Protein AF-A0A9W8BB30-F1 (afdb_monomer_lite)

Foldseek 3Di:
DPDDDDPPDPPPVDVVVVVVCVVVVPDDDDDPDDDPPPDPDPVVVVVVVLVVLVVVCPDPLNQKDQPDPPDDSDIDGDLQSVLVVLLLVLLLVLCCVPPNPLLSQLLVVQAVPPFDFLVVSCVSSVHDSVVSVVSLVVCVVLQQKDWDWDAPDPPSDPVRITITIHGDLVSNLVSSVVVLVVQLVVLVVVLVVLCVVCVVLVVVCPDPVCVVPVVVDDPVSVVSVVVNVVSNVVSVVSNVVSVVSNCSSPPSHPPPPPVVVPD

Sequence (263 aa):
HIPPDIPLADSVDTAGDMFFQRLGGANGAHVDGEASGGELSSEKRSEMLYALLEVVQADSSGIVARVDERGTGTYRVNFEHAATVLRDQCLDALVQEKFGSGHARFMRVLRDKQKLDEKVVSQATMLPIATCRERLHDLALAGMIDTVEIPRSADRNPSRMFYLWYVNFDKQTRSAMRFVFQGMSNVIARANKEVAARHLLIAKTKREDVIADQSLLTEAEHKELRILAKIKQRLAVANVRLDSMLLLINDISPQSADLKLLQ

Secondary structure (DSSP, 8-state):
-PPPPP--------HHHHHHHHHH--S--------------HHHHHHHHHHHHHHHHTSTT--EEES-SSSS--EEE-HHHHHHHHHHHHHHHHHHHHH-HHHHHHHHHHHHH-SEEHHHHHHHHT--HHHHHHHHHHHHHTTSSEEEEEESSSS--GGGEEEEEE--HHHHHHHHHHHHHHHHHHHHHHHHHHHHHTHHHHHHHTSHHHHH-GGGS-HHHHHHHHHHHHHHHHHHHHHHHHHHHHIIIIISS---GGGGS--

Structure (mmCIF, N/CA/C/O backbone):
data_AF-A0A9W8BB30-F1
#
_entry.id   AF-A0A9W8BB30-F1
#
loop_
_atom_site.group_PDB
_atom_site.id
_atom_site.type_symbol
_atom_site.label_atom_id
_atom_site.label_alt_id
_atom_site.label_comp_id
_atom_site.label_asym_id
_atom_site.label_entity_id
_atom_site.label_seq_id
_atom_site.pdbx_PDB_ins_code
_atom_site.Cartn_x
_atom_site.Cartn_y
_atom_site.Cartn_z
_atom_site.occupancy
_atom_site.B_iso_or_equiv
_atom_site.auth_seq_id
_atom_site.auth_comp_id
_atom_site.auth_asym_id
_atom_site.auth_atom_id
_atom_site.pdbx_PDB_model_num
ATOM 1 N N . HIS A 1 1 ? -2.571 -12.588 32.279 1.00 34.72 1 HIS A N 1
ATOM 2 C CA . HIS A 1 1 ? -4.002 -12.941 32.235 1.00 34.72 1 HIS A CA 1
ATOM 3 C C . HIS A 1 1 ? -4.747 -11.901 31.417 1.00 34.72 1 HIS A C 1
ATOM 5 O O . HIS A 1 1 ? -4.989 -10.805 31.9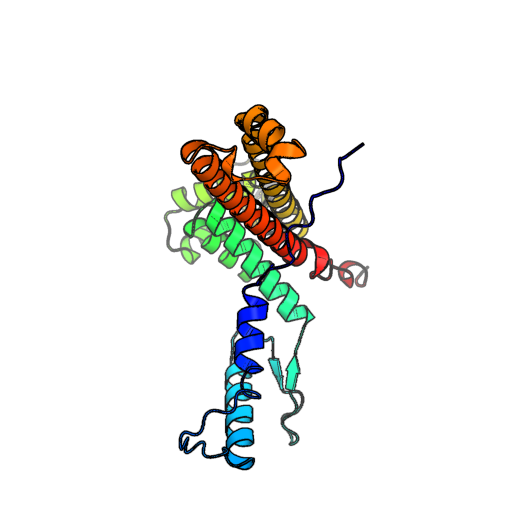02 1.00 34.72 1 HIS A O 1
ATOM 11 N N . ILE A 1 2 ? -5.012 -12.218 30.151 1.00 33.50 2 ILE A N 1
ATOM 12 C CA . ILE A 1 2 ? -5.884 -11.428 29.275 1.00 33.50 2 ILE A CA 1
ATOM 13 C C . ILE A 1 2 ? -7.320 -11.822 29.663 1.00 33.50 2 ILE A C 1
ATOM 15 O O . ILE A 1 2 ? -7.581 -13.023 29.747 1.00 33.50 2 ILE A O 1
ATOM 19 N N . PRO A 1 3 ? -8.214 -10.882 30.014 1.00 45.69 3 PRO A N 1
ATOM 20 C CA . PRO A 1 3 ? -9.585 -11.232 30.372 1.00 45.69 3 PRO A CA 1
ATOM 21 C C . PRO A 1 3 ? -10.323 -11.806 29.150 1.00 45.69 3 PRO A C 1
ATOM 23 O O . PRO A 1 3 ? -10.071 -11.335 28.041 1.00 45.69 3 PRO A O 1
ATOM 26 N N . PRO A 1 4 ? -11.213 -12.798 29.333 1.00 43.50 4 PRO A N 1
ATOM 27 C CA . PRO A 1 4 ? -11.985 -13.368 28.237 1.00 43.50 4 PRO A CA 1
ATOM 28 C C . PRO A 1 4 ? -12.924 -12.308 27.657 1.00 43.50 4 PRO A C 1
ATOM 30 O O . PRO A 1 4 ? -13.589 -11.572 28.395 1.00 43.50 4 PRO A O 1
ATOM 33 N N . ASP A 1 5 ? -12.929 -12.214 26.331 1.00 37.81 5 ASP A N 1
ATOM 34 C CA . ASP A 1 5 ? -13.795 -11.321 25.579 1.00 37.81 5 ASP A CA 1
ATOM 35 C C . ASP A 1 5 ? -15.268 -11.663 25.833 1.00 37.81 5 ASP A C 1
ATOM 37 O O . ASP A 1 5 ? -15.680 -12.822 25.858 1.00 37.81 5 ASP A O 1
ATOM 41 N N . ILE A 1 6 ? -16.070 -10.618 26.033 1.00 41.44 6 ILE A N 1
ATOM 42 C CA . ILE A 1 6 ? -17.529 -10.697 25.954 1.00 41.44 6 ILE A CA 1
ATOM 43 C C . ILE A 1 6 ? -17.846 -11.194 24.537 1.00 41.44 6 ILE A C 1
ATOM 45 O O . ILE A 1 6 ? -17.304 -10.601 23.599 1.00 41.44 6 ILE A O 1
ATOM 49 N N . PRO A 1 7 ? -18.696 -12.222 24.347 1.00 32.31 7 PRO A N 1
ATOM 50 C CA . PRO A 1 7 ? -19.102 -12.642 23.016 1.00 32.31 7 PRO A CA 1
ATOM 51 C C . PRO A 1 7 ? -19.899 -11.498 22.387 1.00 32.31 7 PRO A C 1
ATOM 53 O O . PRO A 1 7 ? -21.084 -11.299 22.655 1.00 32.31 7 PRO A O 1
ATOM 56 N N . LEU A 1 8 ? -19.211 -10.681 21.592 1.00 36.47 8 LEU A N 1
ATOM 57 C CA . LEU A 1 8 ? -19.846 -9.857 20.582 1.00 36.47 8 LEU A CA 1
ATOM 58 C C . LEU A 1 8 ? -20.499 -10.862 19.643 1.00 36.47 8 LEU A C 1
ATOM 60 O O . LEU A 1 8 ? -19.792 -11.678 19.065 1.00 36.47 8 LEU A O 1
ATOM 64 N N . ALA A 1 9 ? -21.831 -10.856 19.582 1.00 33.38 9 ALA A N 1
ATOM 65 C CA . ALA A 1 9 ? -22.574 -11.667 18.632 1.00 33.38 9 ALA A CA 1
ATOM 66 C C . ALA A 1 9 ? -21.876 -11.600 17.267 1.00 33.38 9 ALA A C 1
ATOM 68 O O . ALA A 1 9 ? -21.605 -10.499 16.777 1.00 33.38 9 ALA A O 1
ATOM 69 N N . ASP A 1 10 ? -21.549 -12.770 16.717 1.00 30.08 10 ASP A N 1
ATOM 70 C CA . ASP A 1 10 ? -20.955 -12.952 15.397 1.00 30.08 10 ASP A CA 1
ATOM 71 C C . ASP A 1 10 ? -21.935 -12.458 14.323 1.00 30.08 10 ASP A C 1
ATOM 73 O O . ASP A 1 10 ? -22.614 -13.227 13.654 1.00 30.08 10 ASP A O 1
ATOM 77 N N . SER A 1 11 ? -22.035 -11.143 14.166 1.00 38.19 11 SER A N 1
ATOM 78 C CA . SER A 1 11 ? -22.520 -10.501 12.952 1.00 38.19 11 SER A CA 1
ATOM 79 C C . SER A 1 11 ? -21.358 -9.751 12.317 1.00 38.19 11 SER A C 1
ATOM 81 O O . SER A 1 11 ? -21.367 -8.536 12.107 1.00 38.19 11 SER A O 1
ATOM 83 N N . VAL A 1 12 ? -20.302 -10.503 12.002 1.00 41.09 12 VAL A N 1
ATOM 84 C CA . VAL A 1 12 ? -19.378 -10.084 10.952 1.00 41.09 12 VAL A CA 1
ATOM 85 C C . VAL A 1 12 ? -20.087 -10.362 9.630 1.00 41.09 12 VAL A C 1
ATOM 87 O O . VAL A 1 12 ? -19.754 -11.306 8.925 1.00 41.09 12 VAL A O 1
ATOM 90 N N . ASP A 1 13 ? -21.087 -9.536 9.308 1.00 39.06 13 ASP A N 1
ATOM 91 C CA . ASP A 1 13 ? -21.620 -9.436 7.952 1.00 39.06 13 ASP A CA 1
ATOM 92 C C . ASP A 1 13 ? -20.489 -8.887 7.082 1.00 39.06 13 ASP A C 1
ATOM 94 O O . ASP A 1 13 ? -20.289 -7.677 6.912 1.00 39.06 13 ASP A O 1
ATOM 98 N N . THR A 1 14 ? -19.656 -9.803 6.602 1.00 48.47 14 THR A N 1
ATOM 99 C CA . THR A 1 14 ? -18.563 -9.488 5.702 1.00 48.47 14 THR A CA 1
ATOM 100 C C . THR A 1 14 ? -19.197 -9.080 4.378 1.00 48.47 14 THR A C 1
ATOM 102 O O . THR A 1 14 ? -20.162 -9.685 3.918 1.00 48.47 14 THR A O 1
ATOM 105 N N . ALA A 1 15 ? -18.651 -8.069 3.703 1.00 40.56 15 ALA A N 1
ATOM 106 C CA . ALA A 1 15 ? -19.124 -7.672 2.373 1.00 40.56 15 ALA A CA 1
ATOM 107 C C . ALA A 1 15 ? -19.126 -8.842 1.356 1.00 40.56 15 ALA A C 1
ATOM 109 O O . ALA A 1 15 ? -19.848 -8.785 0.363 1.00 40.56 15 ALA A O 1
ATOM 110 N N . GLY A 1 16 ? -18.351 -9.904 1.624 1.00 39.94 16 GLY A N 1
ATOM 111 C CA . GLY A 1 16 ? -18.396 -11.181 0.911 1.00 39.94 16 GLY A CA 1
ATOM 112 C C . GLY A 1 16 ? -19.666 -11.999 1.176 1.00 39.94 16 GLY A C 1
ATOM 113 O O . GLY A 1 16 ? -20.259 -12.487 0.218 1.00 39.94 16 GLY A O 1
ATOM 114 N N . ASP A 1 17 ? -20.152 -12.077 2.419 1.00 38.56 17 ASP A N 1
ATOM 115 C CA . ASP A 1 17 ? -21.411 -12.768 2.744 1.00 38.56 17 ASP A CA 1
ATOM 116 C C . ASP A 1 17 ? -22.600 -12.062 2.094 1.00 38.56 17 ASP A C 1
ATOM 118 O O . ASP A 1 17 ? -23.416 -12.704 1.445 1.00 38.56 17 ASP A O 1
ATOM 122 N N . MET A 1 18 ? -22.624 -10.727 2.101 1.00 43.66 18 MET A N 1
ATOM 123 C CA . MET A 1 18 ? -23.635 -9.936 1.380 1.00 43.66 18 MET A CA 1
ATOM 124 C C . MET A 1 18 ? -23.604 -10.146 -0.148 1.00 43.66 18 MET A C 1
ATOM 126 O O . MET A 1 18 ? -24.623 -9.955 -0.816 1.00 43.66 18 MET A O 1
ATOM 130 N N . PHE A 1 19 ? -22.455 -10.526 -0.720 1.00 42.41 19 PHE A N 1
ATOM 131 C CA . PHE A 1 19 ? -22.319 -10.841 -2.145 1.00 42.41 19 PHE A CA 1
ATOM 132 C C . PHE A 1 19 ? -22.854 -12.246 -2.465 1.00 42.41 19 PHE A C 1
ATOM 134 O O . PHE A 1 19 ? -23.656 -12.402 -3.386 1.00 42.41 19 PHE A O 1
ATOM 141 N N . PHE A 1 20 ? -22.486 -13.259 -1.673 1.00 36.62 20 PHE A N 1
ATOM 142 C CA . PHE A 1 20 ? -22.944 -14.641 -1.874 1.00 36.62 20 PHE A CA 1
ATOM 143 C C . PHE A 1 20 ? -24.405 -14.864 -1.461 1.00 36.62 20 PHE A C 1
ATOM 145 O O . PHE A 1 20 ? -25.129 -15.601 -2.128 1.00 36.62 20 PHE A O 1
ATOM 152 N N . GLN A 1 21 ? -24.893 -14.167 -0.437 1.00 40.97 21 GLN A N 1
ATOM 153 C CA . GLN A 1 21 ? -26.285 -14.241 0.014 1.00 40.97 21 GLN A CA 1
ATOM 154 C C . GLN A 1 21 ? -27.251 -13.605 -1.002 1.00 40.97 21 GLN A C 1
ATOM 156 O O . GLN A 1 21 ? -28.385 -14.057 -1.145 1.00 40.97 21 GLN A O 1
ATOM 161 N N . ARG A 1 22 ? -26.784 -12.636 -1.806 1.00 41.94 22 ARG A N 1
ATOM 162 C CA . ARG A 1 22 ? -27.529 -12.098 -2.961 1.00 41.94 22 ARG A CA 1
ATOM 163 C C . ARG A 1 22 ? -27.635 -13.071 -4.136 1.00 41.94 22 ARG A C 1
ATOM 165 O O . ARG A 1 22 ? -28.578 -12.960 -4.911 1.00 41.94 22 ARG A O 1
ATOM 172 N N . LEU A 1 23 ? -26.692 -14.005 -4.264 1.00 38.31 23 LEU A N 1
ATOM 173 C CA . LEU A 1 23 ? -26.723 -15.063 -5.279 1.00 38.31 23 LEU A CA 1
ATOM 174 C C . LEU A 1 23 ? -27.502 -16.303 -4.801 1.00 38.31 23 LEU A C 1
ATOM 176 O O . LEU A 1 23 ? -28.072 -17.008 -5.627 1.00 38.31 23 LEU A O 1
ATOM 180 N N . GLY A 1 24 ? -27.560 -16.555 -3.486 1.00 36.41 24 GLY A N 1
ATOM 181 C CA . GLY A 1 24 ? -28.244 -17.714 -2.890 1.00 36.41 24 GLY A CA 1
ATOM 182 C C . GLY A 1 24 ? -29.649 -17.462 -2.319 1.00 36.41 24 GLY A C 1
ATOM 183 O O . GLY A 1 24 ? -30.360 -18.418 -2.027 1.00 36.41 24 GLY A O 1
ATOM 184 N N . GLY A 1 25 ? -30.076 -16.207 -2.150 1.00 34.12 25 GLY A N 1
ATOM 185 C CA . GLY A 1 25 ? -31.288 -15.832 -1.403 1.00 34.12 25 GLY A CA 1
ATOM 186 C C . GLY A 1 25 ? -32.628 -15.919 -2.146 1.00 34.12 25 GLY A C 1
ATOM 187 O O . GLY A 1 25 ? -33.582 -15.271 -1.726 1.00 34.12 25 GLY A O 1
ATOM 188 N N . ALA A 1 26 ? -32.730 -16.677 -3.240 1.00 42.38 26 ALA A N 1
ATOM 189 C CA . ALA A 1 26 ? -33.951 -16.771 -4.050 1.00 42.38 26 ALA A CA 1
ATOM 190 C C . ALA A 1 26 ? -34.778 -18.045 -3.797 1.00 42.38 26 ALA A C 1
ATOM 192 O O . ALA A 1 26 ? -35.451 -18.514 -4.706 1.00 42.38 26 ALA A O 1
ATOM 193 N N . ASN A 1 27 ? -34.743 -18.623 -2.592 1.00 43.22 27 ASN A N 1
ATOM 194 C CA . ASN A 1 27 ? -35.654 -19.712 -2.231 1.00 43.22 27 ASN A CA 1
ATOM 195 C C . ASN A 1 27 ? -36.064 -19.629 -0.758 1.00 43.22 27 ASN A C 1
ATOM 197 O O . ASN A 1 27 ? -35.286 -19.970 0.129 1.00 43.22 27 ASN A O 1
ATOM 201 N N . GLY A 1 28 ? -37.313 -19.214 -0.518 1.00 43.72 28 GLY A N 1
ATOM 202 C CA . GLY A 1 28 ? -37.989 -19.409 0.766 1.00 43.72 28 GLY A CA 1
ATOM 203 C C . GLY A 1 28 ? -38.629 -18.168 1.388 1.00 43.72 28 GLY A C 1
ATOM 204 O O . GLY A 1 28 ? -38.277 -17.808 2.503 1.00 43.72 28 GLY A O 1
ATOM 205 N N . ALA A 1 29 ? -39.608 -17.553 0.721 1.00 31.59 29 ALA A N 1
ATOM 206 C CA . ALA A 1 29 ? -40.675 -16.819 1.404 1.00 31.59 29 ALA A CA 1
ATOM 207 C C . ALA A 1 29 ? -41.932 -16.813 0.523 1.00 31.59 29 ALA A C 1
ATOM 209 O O . ALA A 1 29 ? -41.954 -16.213 -0.548 1.00 31.59 29 ALA A O 1
ATOM 210 N N . HIS A 1 30 ? -42.955 -17.534 0.977 1.00 38.84 30 HIS A N 1
ATOM 211 C CA . HIS A 1 30 ? -44.286 -17.595 0.384 1.00 38.84 30 HIS A CA 1
ATOM 212 C C . HIS A 1 30 ? -44.906 -16.191 0.386 1.00 38.84 30 HIS A C 1
ATOM 214 O O . HIS A 1 30 ? -45.275 -15.672 1.438 1.00 38.84 30 HIS A O 1
ATOM 220 N N . VAL A 1 31 ? -45.005 -15.576 -0.790 1.00 33.97 31 VAL A N 1
ATOM 221 C CA . VAL A 1 31 ? -45.805 -14.375 -1.033 1.00 33.97 31 VAL A CA 1
ATOM 222 C C . VAL A 1 31 ? -46.632 -14.671 -2.271 1.00 33.97 31 VAL A C 1
ATOM 224 O O . VAL A 1 31 ? -46.089 -14.816 -3.364 1.00 33.97 31 VAL A O 1
ATOM 227 N N . ASP A 1 32 ? -47.941 -14.804 -2.070 1.00 34.16 32 ASP A N 1
ATOM 228 C CA . ASP A 1 32 ? -48.919 -14.881 -3.146 1.00 34.16 32 ASP A CA 1
ATOM 229 C C . ASP A 1 32 ? -48.903 -13.553 -3.905 1.00 34.16 32 ASP A C 1
ATOM 231 O O . ASP A 1 32 ? -49.443 -12.537 -3.471 1.00 34.16 32 ASP A O 1
ATOM 235 N N . GLY A 1 33 ? -48.202 -13.561 -5.028 1.00 34.47 33 GLY A N 1
ATOM 236 C CA . GLY A 1 33 ? -48.120 -12.466 -5.972 1.00 34.47 33 GLY A CA 1
ATOM 237 C C . GLY A 1 33 ? -47.553 -13.027 -7.261 1.00 34.47 33 GLY A C 1
ATOM 238 O O . GLY A 1 33 ? -46.444 -13.554 -7.263 1.00 34.47 33 GLY A O 1
ATOM 239 N N . GLU A 1 34 ? -48.339 -12.965 -8.332 1.00 38.50 34 GLU A N 1
ATOM 240 C CA . GLU A 1 34 ? -47.980 -13.405 -9.680 1.00 38.50 34 GLU A CA 1
ATOM 241 C C . GLU A 1 34 ? -46.658 -12.766 -10.132 1.00 38.50 34 GLU A C 1
ATOM 243 O O . GLU A 1 34 ? -46.614 -11.676 -10.698 1.00 38.50 34 GLU A O 1
ATOM 248 N N . ALA A 1 35 ? -45.553 -13.460 -9.876 1.00 36.38 35 ALA A N 1
ATOM 249 C CA . ALA A 1 35 ? -44.269 -13.170 -10.472 1.00 36.38 35 ALA A CA 1
ATOM 250 C C . ALA A 1 35 ? -44.138 -14.059 -11.706 1.00 36.38 35 ALA A C 1
ATOM 252 O O . ALA A 1 35 ? -43.887 -15.260 -11.607 1.00 36.38 35 ALA A O 1
ATOM 253 N N . SER A 1 36 ? -44.292 -13.457 -12.885 1.00 41.88 36 SER A N 1
ATOM 254 C CA . SER A 1 36 ? -43.875 -14.031 -14.162 1.00 41.88 36 SER A CA 1
ATOM 255 C C . SER A 1 36 ? -42.343 -14.159 -14.197 1.00 41.88 36 SER A C 1
ATOM 257 O O . SER A 1 36 ? -41.647 -13.423 -14.897 1.00 41.88 36 SER A O 1
ATOM 259 N N . GLY A 1 37 ? -41.794 -15.057 -13.385 1.00 40.28 37 GLY A N 1
ATOM 260 C CA . GLY A 1 37 ? -40.399 -15.463 -13.425 1.00 40.28 37 GLY A CA 1
ATOM 261 C C . GLY A 1 37 ? -40.230 -16.484 -14.535 1.00 40.28 37 GLY A C 1
ATOM 262 O O . GLY A 1 37 ? -40.323 -17.681 -14.292 1.00 40.28 37 GLY A O 1
ATOM 263 N N . GLY A 1 38 ? -40.036 -16.019 -15.769 1.00 49.75 38 GLY A N 1
ATOM 264 C CA . GLY A 1 38 ? -39.667 -16.903 -16.868 1.00 49.75 38 GLY A CA 1
ATOM 265 C C . GLY A 1 38 ? -38.334 -17.575 -16.547 1.00 49.75 38 GLY A C 1
ATOM 266 O O . GLY A 1 38 ? -37.294 -16.917 -16.570 1.00 49.75 38 GLY A O 1
ATOM 267 N N . GLU A 1 39 ? -38.359 -18.870 -16.238 1.00 55.78 39 GLU A N 1
ATOM 268 C CA . GLU A 1 39 ? -37.155 -19.690 -16.154 1.00 55.78 39 GLU A CA 1
ATOM 269 C C . GLU A 1 39 ? -36.391 -19.547 -17.478 1.00 55.78 39 GLU A C 1
ATOM 271 O O . GLU A 1 39 ? -36.889 -19.904 -18.550 1.00 55.78 39 GLU A O 1
ATOM 276 N N . LEU A 1 40 ? -35.191 -18.955 -17.440 1.00 63.12 40 LEU A N 1
ATOM 277 C CA . LEU A 1 40 ? -34.347 -18.874 -18.629 1.00 63.12 40 LEU A CA 1
ATOM 278 C C . LEU A 1 40 ? -34.098 -20.299 -19.146 1.00 63.12 40 LEU A C 1
ATOM 280 O O . LEU A 1 40 ? -33.518 -21.119 -18.427 1.00 63.12 40 LEU A O 1
ATOM 284 N N . SER A 1 41 ? -34.490 -20.559 -20.403 1.00 79.50 41 SER A N 1
ATOM 285 C CA . SER A 1 41 ? -34.194 -21.819 -21.101 1.00 79.50 41 SER A CA 1
ATOM 286 C C . SER A 1 41 ? -32.734 -22.211 -20.860 1.00 79.50 41 SER A C 1
ATOM 288 O O . SER A 1 41 ? -31.839 -21.364 -20.951 1.00 79.50 41 SER A O 1
ATOM 290 N N . SER A 1 42 ? -32.489 -23.483 -20.529 1.00 77.69 42 SER A N 1
ATOM 291 C CA . SER A 1 42 ? -31.144 -23.993 -20.211 1.00 77.69 42 SER A CA 1
ATOM 292 C C . SER A 1 42 ? -30.120 -23.652 -21.298 1.00 77.69 42 SER A C 1
ATOM 294 O O . SER A 1 42 ? -28.962 -23.388 -20.986 1.00 77.69 42 SER A O 1
ATOM 296 N N . GLU A 1 43 ? -30.570 -23.584 -22.549 1.00 81.00 43 GLU A N 1
ATOM 297 C CA . GLU A 1 43 ? -29.757 -23.246 -23.719 1.00 81.00 43 GLU A CA 1
ATOM 298 C C . GLU A 1 43 ? -29.266 -21.793 -23.668 1.00 81.00 43 GLU A C 1
ATOM 300 O O . GLU A 1 43 ? -28.070 -21.526 -23.795 1.00 81.00 43 GLU A O 1
ATOM 305 N N . LYS A 1 44 ? -30.159 -20.849 -23.345 1.00 87.56 44 LYS A N 1
ATOM 306 C CA . LYS A 1 44 ? -29.806 -19.427 -23.208 1.00 87.56 44 LYS A CA 1
ATOM 307 C C . LYS A 1 44 ? -28.807 -19.202 -22.073 1.00 87.56 44 LYS A C 1
ATOM 309 O O . LYS A 1 44 ? -27.912 -18.371 -22.193 1.00 87.56 44 LYS A O 1
ATOM 314 N N . ARG A 1 45 ? -28.924 -19.961 -20.974 1.00 85.69 45 ARG A N 1
ATOM 315 C CA . ARG A 1 45 ? -27.951 -19.905 -19.868 1.00 85.69 45 ARG A CA 1
ATOM 316 C C . ARG A 1 45 ? -26.574 -20.400 -20.302 1.00 85.69 45 ARG A C 1
ATOM 318 O O . ARG A 1 45 ? -25.585 -19.764 -19.949 1.00 85.69 45 ARG A O 1
ATOM 325 N N . SER A 1 46 ? -26.504 -21.490 -21.072 1.00 84.38 46 SER A N 1
ATOM 326 C CA . SER A 1 46 ? -25.224 -21.979 -21.595 1.00 84.38 46 SER A CA 1
ATOM 327 C C . SER A 1 46 ? -24.575 -20.991 -22.564 1.00 84.38 46 SER A C 1
ATOM 329 O O . SER A 1 46 ? -23.383 -20.730 -22.438 1.00 84.38 46 SER A O 1
ATOM 331 N N . GLU A 1 47 ? -25.348 -20.369 -23.457 1.00 86.69 47 GLU A N 1
ATOM 332 C CA . GLU A 1 47 ? -24.841 -19.344 -24.379 1.00 86.69 47 GLU A CA 1
ATOM 333 C C . GLU A 1 47 ? -24.266 -18.134 -23.629 1.00 86.69 47 GLU A C 1
ATOM 335 O O . GLU A 1 47 ? -23.152 -17.694 -23.916 1.00 86.69 47 GLU A O 1
ATOM 340 N N . MET A 1 48 ? -24.980 -17.633 -22.613 1.00 88.62 48 MET A N 1
ATOM 341 C CA . MET A 1 48 ? -24.501 -16.520 -21.785 1.00 88.62 48 MET A CA 1
ATOM 342 C C . MET A 1 48 ? -23.221 -16.865 -21.015 1.00 88.62 48 MET A C 1
ATOM 344 O O . MET A 1 48 ? -22.345 -16.015 -20.866 1.00 88.62 48 MET A O 1
ATOM 348 N N . LEU A 1 49 ? -23.104 -18.102 -20.527 1.00 88.25 49 LEU A N 1
ATOM 349 C CA . LEU A 1 49 ? -21.933 -18.563 -19.784 1.00 88.25 49 LEU A CA 1
ATOM 350 C C . LEU A 1 49 ? -20.695 -18.598 -20.691 1.00 88.25 49 LEU A C 1
ATOM 352 O O . LEU A 1 49 ? -19.651 -18.067 -20.313 1.00 88.25 49 LEU A O 1
ATOM 356 N N . TYR A 1 50 ? -20.816 -19.144 -21.904 1.00 85.88 50 TYR A N 1
ATOM 357 C CA . TYR A 1 50 ? -19.714 -19.144 -22.870 1.00 85.88 50 TYR A CA 1
ATOM 358 C C . TYR A 1 50 ? -19.310 -17.729 -23.291 1.00 85.88 50 TYR A C 1
ATOM 360 O O . TYR A 1 50 ? -18.116 -17.437 -23.324 1.00 85.88 50 TYR A O 1
ATOM 368 N N . ALA A 1 51 ? -20.278 -16.835 -23.515 1.00 87.06 51 ALA A N 1
ATOM 369 C CA . ALA A 1 51 ? -19.991 -15.434 -23.811 1.00 87.06 51 ALA A CA 1
ATOM 370 C C . ALA A 1 51 ? -19.226 -14.745 -22.663 1.00 87.06 51 ALA A C 1
ATOM 372 O O . ALA A 1 51 ? -18.266 -14.015 -22.905 1.00 87.06 51 ALA A O 1
ATOM 373 N N . LEU A 1 52 ? -19.597 -15.006 -21.402 1.00 88.75 52 LEU A N 1
ATOM 374 C CA . LEU A 1 52 ? -18.877 -14.465 -20.246 1.00 88.75 52 LEU A CA 1
ATOM 375 C C . LEU A 1 52 ? -17.446 -15.013 -20.163 1.00 88.75 52 LEU A C 1
ATOM 377 O O . LEU A 1 52 ? -16.515 -14.252 -19.914 1.00 88.75 52 LEU A O 1
ATOM 381 N N . LEU A 1 53 ? -17.258 -16.315 -20.382 1.00 86.44 53 LEU A N 1
ATOM 382 C CA . LEU A 1 53 ? -15.931 -16.934 -20.358 1.00 86.44 53 LEU A CA 1
ATOM 383 C C . LEU A 1 53 ? -15.026 -16.416 -21.479 1.00 86.44 53 LEU A C 1
ATOM 385 O O . LEU A 1 53 ? -13.828 -16.256 -21.260 1.00 86.44 53 LEU A O 1
ATOM 389 N N . GLU A 1 54 ? -15.583 -16.111 -22.649 1.00 85.12 54 GLU A N 1
ATOM 390 C CA . GLU A 1 54 ? -14.848 -15.484 -23.748 1.00 85.12 54 GLU A CA 1
ATOM 391 C C . GLU A 1 54 ? -14.390 -14.063 -23.389 1.00 85.12 54 GLU A C 1
ATOM 393 O O . GLU A 1 54 ? -13.228 -13.718 -23.602 1.00 85.12 54 GLU A O 1
ATOM 398 N N . VAL A 1 55 ? -15.253 -13.267 -22.749 1.00 88.56 55 VAL A N 1
ATOM 399 C CA . VAL A 1 55 ? -14.884 -11.931 -22.249 1.00 88.56 55 VAL A CA 1
ATOM 400 C C . VAL A 1 55 ? -13.793 -12.015 -21.182 1.00 88.56 55 VAL A C 1
ATOM 402 O O . VAL A 1 55 ? -12.832 -11.250 -21.227 1.00 88.56 55 VAL A O 1
ATOM 405 N N . VAL A 1 56 ? -13.907 -12.949 -20.234 1.00 86.81 56 VAL A N 1
ATOM 406 C CA . VAL A 1 56 ? -12.907 -13.127 -19.169 1.00 86.81 56 VAL A CA 1
ATOM 407 C C . VAL A 1 56 ? -11.580 -13.651 -19.729 1.00 86.81 56 VAL A C 1
ATOM 409 O O . VAL A 1 56 ? -10.521 -13.271 -19.241 1.00 86.81 56 VAL A O 1
ATOM 412 N N . GLN A 1 57 ? -11.610 -14.474 -20.780 1.00 85.50 57 GLN A N 1
ATOM 413 C CA . GLN A 1 57 ? -10.404 -14.911 -21.486 1.00 85.50 57 GLN A CA 1
ATOM 414 C C . GLN A 1 57 ? -9.716 -13.758 -22.235 1.00 85.50 57 GLN A C 1
ATOM 416 O O . GLN A 1 57 ? -8.491 -13.741 -22.334 1.00 85.50 57 GLN A O 1
ATOM 421 N N . ALA A 1 58 ? -10.484 -12.812 -22.780 1.00 85.06 58 ALA A N 1
ATOM 422 C CA . ALA A 1 58 ? -9.947 -11.655 -23.494 1.00 85.06 58 ALA A CA 1
ATOM 423 C C . ALA A 1 58 ? -9.301 -10.607 -22.566 1.00 85.06 58 ALA A C 1
ATOM 425 O O . ALA A 1 58 ? -8.660 -9.673 -23.053 1.00 85.06 58 ALA A O 1
ATOM 426 N N . ASP A 1 59 ? -9.466 -10.736 -21.247 1.00 86.00 59 ASP A N 1
ATOM 427 C CA . ASP A 1 59 ? -8.872 -9.814 -20.290 1.00 86.00 59 ASP A CA 1
ATOM 428 C C . ASP A 1 59 ? -7.338 -9.931 -20.244 1.00 86.00 59 ASP A C 1
ATOM 430 O O . ASP A 1 59 ? -6.744 -11.010 -20.251 1.00 86.00 59 ASP A O 1
ATOM 434 N N . SER A 1 60 ? -6.689 -8.776 -20.123 1.00 79.88 60 SER A N 1
ATOM 435 C CA . SER A 1 60 ? -5.232 -8.634 -20.030 1.00 79.88 60 SER A CA 1
ATOM 436 C C . SER A 1 60 ? -4.619 -9.283 -18.784 1.00 79.88 60 SER A C 1
ATOM 438 O O . SER A 1 60 ? -3.404 -9.462 -18.729 1.00 79.88 60 SER A O 1
ATOM 440 N N . SER A 1 61 ? -5.441 -9.648 -17.794 1.00 79.00 61 SER A N 1
ATOM 441 C CA . SER A 1 61 ? -4.992 -10.303 -16.565 1.00 79.00 61 SER A CA 1
ATOM 442 C C . SER A 1 61 ? -4.510 -11.737 -16.766 1.00 79.00 61 SER A C 1
ATOM 444 O O . SER A 1 61 ? -3.856 -12.255 -15.870 1.00 79.00 61 SER A O 1
ATOM 446 N N . GLY A 1 62 ? -4.841 -12.408 -17.878 1.00 82.12 62 GLY A N 1
ATOM 447 C CA . GLY A 1 62 ? -4.358 -13.765 -18.175 1.00 82.12 62 GLY A CA 1
ATOM 448 C C . GLY A 1 62 ? -4.740 -14.837 -17.139 1.00 82.12 62 GLY A C 1
ATOM 449 O O . GLY A 1 62 ? -4.149 -15.918 -17.121 1.00 82.12 62 GLY A O 1
ATOM 450 N N . ILE A 1 63 ? -5.705 -14.548 -16.256 1.00 87.00 63 ILE A N 1
ATOM 451 C CA . ILE A 1 63 ? -6.110 -15.437 -15.157 1.00 87.00 63 ILE A CA 1
ATOM 452 C C . ILE A 1 63 ? -6.848 -16.665 -15.691 1.00 87.00 63 ILE A C 1
ATOM 454 O O . ILE A 1 63 ? -6.658 -17.771 -15.182 1.00 87.00 63 ILE A O 1
ATOM 458 N N . VAL A 1 64 ? -7.679 -16.488 -16.718 1.00 88.81 64 VAL A N 1
ATOM 459 C CA . VAL A 1 64 ? -8.442 -17.568 -17.346 1.00 88.81 64 VAL A CA 1
ATOM 460 C C . VAL A 1 64 ? -7.870 -17.846 -18.725 1.00 88.81 64 VAL A C 1
ATOM 462 O O . VAL A 1 64 ? -7.811 -16.965 -19.576 1.00 88.81 64 VAL A O 1
ATOM 465 N N . ALA A 1 65 ? -7.473 -19.093 -18.958 1.00 84.62 65 ALA A N 1
ATOM 466 C CA . ALA A 1 65 ? -6.970 -19.547 -20.245 1.00 84.62 65 ALA A CA 1
ATOM 467 C C . ALA A 1 65 ? -7.831 -20.692 -20.773 1.00 84.62 65 ALA A C 1
ATOM 469 O O . ALA A 1 65 ? -8.269 -21.564 -20.019 1.00 84.62 65 ALA A O 1
ATOM 470 N N . ARG A 1 66 ? -8.045 -20.727 -22.085 1.00 83.69 66 ARG A N 1
ATOM 471 C CA . ARG A 1 66 ? -8.681 -21.865 -22.746 1.00 83.69 66 ARG A CA 1
ATOM 472 C C . ARG A 1 66 ? -7.662 -22.995 -22.891 1.00 83.69 66 ARG A C 1
ATOM 474 O O . ARG A 1 66 ? -6.520 -22.746 -23.266 1.00 83.69 66 ARG A O 1
ATOM 481 N N . VAL A 1 67 ? -8.060 -24.214 -22.530 1.00 80.56 67 VAL A N 1
ATOM 482 C CA . VAL A 1 67 ? -7.162 -25.384 -22.524 1.00 80.56 67 VAL A CA 1
ATOM 483 C C . VAL A 1 67 ? -7.006 -25.966 -23.927 1.00 80.56 67 VAL A C 1
ATOM 485 O O . VAL A 1 67 ? -5.900 -26.339 -24.291 1.00 80.56 67 VAL A O 1
ATOM 488 N N . ASP A 1 68 ? -8.083 -25.972 -24.722 1.00 74.69 68 ASP A N 1
ATOM 489 C CA . ASP A 1 68 ? -8.089 -26.525 -26.079 1.00 74.69 68 ASP A CA 1
ATOM 490 C C . ASP A 1 68 ? -8.799 -25.616 -27.093 1.00 74.69 68 ASP A C 1
ATOM 492 O O . ASP A 1 68 ? -9.944 -25.183 -26.903 1.00 74.69 68 ASP A O 1
ATOM 496 N N . GLU A 1 69 ? -8.140 -25.405 -28.234 1.00 66.00 69 GLU A N 1
ATOM 497 C CA . GLU A 1 69 ? -8.711 -24.748 -29.419 1.00 66.00 69 GLU A CA 1
ATOM 498 C C . GLU A 1 69 ? -9.646 -25.685 -30.210 1.00 66.00 69 GLU A C 1
ATOM 500 O O . GLU A 1 69 ? -10.458 -25.218 -31.005 1.00 66.00 69 GLU A O 1
ATOM 505 N N . ARG A 1 70 ? -9.568 -27.009 -29.988 1.00 64.31 70 ARG A N 1
ATOM 506 C CA . ARG A 1 70 ? -10.113 -28.030 -30.905 1.00 64.31 70 ARG A CA 1
ATOM 507 C C . ARG A 1 70 ? -11.417 -28.737 -30.505 1.00 64.31 70 ARG A C 1
ATOM 509 O O . ARG A 1 70 ? -11.843 -29.590 -31.275 1.00 64.31 70 ARG A O 1
ATOM 516 N N . GLY A 1 71 ? -12.108 -28.368 -29.417 1.00 59.50 71 GLY A N 1
ATOM 517 C CA . GLY A 1 71 ? -13.557 -28.669 -29.369 1.00 59.50 71 GLY A CA 1
ATOM 518 C C . GLY A 1 71 ? -14.240 -29.123 -28.080 1.00 59.50 71 GLY A C 1
ATOM 519 O O . GLY A 1 71 ? -15.249 -29.810 -28.180 1.00 59.50 71 GLY A O 1
ATOM 520 N N . THR A 1 72 ? -13.809 -28.709 -26.891 1.00 61.72 72 THR A N 1
ATOM 521 C CA . THR A 1 72 ? -14.596 -28.973 -25.658 1.00 61.72 72 THR A CA 1
ATOM 522 C C . THR A 1 72 ? -14.896 -27.738 -24.814 1.00 61.72 72 THR A C 1
ATOM 524 O O . THR A 1 72 ? -15.603 -27.844 -23.818 1.00 61.72 72 THR A O 1
ATOM 527 N N . GLY A 1 73 ? -14.421 -26.551 -25.215 1.00 73.06 73 GLY A N 1
ATOM 528 C CA . GLY A 1 73 ? -14.733 -25.301 -24.507 1.00 73.06 73 GLY A CA 1
ATOM 529 C C . GLY A 1 73 ? -14.308 -25.324 -23.034 1.00 73.06 73 GLY A C 1
ATOM 530 O O . GLY A 1 73 ? -14.974 -24.731 -22.193 1.00 73.06 73 GLY A O 1
ATOM 531 N N . THR A 1 74 ? -13.241 -26.054 -22.705 1.00 83.06 74 THR A N 1
ATOM 532 C CA . THR A 1 74 ? -12.720 -26.176 -21.342 1.00 83.06 74 THR A CA 1
ATOM 533 C C . THR A 1 74 ? -11.785 -25.015 -21.016 1.00 83.06 74 THR A C 1
ATOM 535 O O . THR A 1 74 ? -10.859 -24.701 -21.772 1.00 83.06 74 THR A O 1
ATOM 538 N N . TYR A 1 75 ? -12.008 -24.399 -19.858 1.00 86.44 75 TYR A N 1
ATOM 539 C CA . TYR A 1 75 ? -11.232 -23.270 -19.349 1.00 86.44 75 TYR A CA 1
ATOM 540 C C . TYR A 1 75 ? -10.467 -23.688 -18.094 1.00 86.44 75 TYR A C 1
ATOM 542 O O . TYR A 1 75 ? -10.955 -24.485 -17.294 1.00 86.44 75 TYR A O 1
ATOM 550 N N . ARG A 1 76 ? -9.269 -23.135 -17.915 1.00 88.25 76 ARG A N 1
ATOM 551 C CA . ARG A 1 76 ? -8.456 -23.282 -16.706 1.00 88.25 76 ARG A CA 1
ATOM 552 C C . ARG A 1 76 ? -8.235 -21.925 -16.057 1.00 88.25 76 ARG A C 1
ATOM 554 O O . ARG A 1 76 ? -8.044 -20.928 -16.752 1.00 88.25 76 ARG A O 1
ATOM 561 N N . VAL A 1 77 ? -8.207 -21.914 -14.729 1.00 90.00 77 VAL A N 1
ATOM 562 C CA . VAL A 1 77 ? -7.842 -20.741 -13.929 1.00 90.00 77 VAL A CA 1
ATOM 563 C C . VAL A 1 77 ? -6.399 -20.907 -13.467 1.00 90.00 77 VAL A C 1
ATOM 565 O O . VAL A 1 77 ? -6.060 -21.897 -12.820 1.00 90.00 77 VAL A O 1
ATOM 568 N N . ASN A 1 78 ? -5.540 -19.949 -13.804 1.00 88.56 78 ASN A N 1
ATOM 569 C CA . ASN A 1 78 ? -4.169 -19.906 -13.321 1.00 88.56 78 ASN A CA 1
ATOM 570 C C . ASN A 1 78 ? -4.121 -19.195 -11.961 1.00 88.56 78 ASN A C 1
ATOM 572 O O . ASN A 1 78 ? -3.947 -17.978 -11.887 1.00 88.56 78 ASN A O 1
ATOM 576 N N . PHE A 1 79 ? -4.284 -19.964 -10.883 1.00 87.81 79 PHE A N 1
ATOM 577 C CA . PHE A 1 79 ? -4.260 -19.431 -9.518 1.00 87.81 79 PHE A CA 1
ATOM 578 C C . PHE A 1 79 ? -2.912 -18.812 -9.137 1.00 87.81 79 PHE A C 1
ATOM 580 O O . PHE A 1 79 ? -2.891 -17.835 -8.397 1.00 87.81 79 PHE A O 1
ATOM 587 N N . GLU A 1 80 ? -1.802 -19.322 -9.669 1.00 86.12 80 GLU A N 1
ATOM 588 C CA . GLU A 1 80 ? -0.463 -18.789 -9.404 1.00 86.12 80 GLU A CA 1
ATOM 589 C C . GLU A 1 80 ? -0.268 -17.398 -10.027 1.00 86.12 80 GLU A C 1
ATOM 591 O O . GLU A 1 80 ? 0.254 -16.463 -9.406 1.00 86.12 80 GLU A O 1
ATOM 596 N N . HIS A 1 81 ? -0.754 -17.232 -11.257 1.00 86.56 81 HIS A N 1
ATOM 597 C CA . HIS A 1 81 ? -0.743 -15.933 -11.911 1.00 86.56 81 HIS A CA 1
ATOM 598 C C . HIS A 1 81 ? -1.718 -14.964 -11.238 1.00 86.56 81 HIS A C 1
ATOM 600 O O . HIS A 1 81 ? -1.335 -13.838 -10.927 1.00 86.56 81 HIS A O 1
ATOM 606 N N . ALA A 1 82 ? -2.934 -15.419 -10.914 1.00 88.62 82 ALA A N 1
ATOM 607 C CA . ALA A 1 82 ? -3.917 -14.621 -10.184 1.00 88.62 82 ALA A CA 1
ATOM 608 C C . ALA A 1 82 ? -3.368 -14.130 -8.835 1.00 88.62 82 ALA A C 1
ATOM 610 O O . ALA A 1 82 ? -3.492 -12.952 -8.507 1.00 88.62 82 ALA A O 1
ATOM 611 N N . ALA A 1 83 ? -2.694 -15.005 -8.088 1.00 88.75 83 ALA A N 1
ATOM 612 C CA . ALA A 1 83 ? -1.993 -14.686 -6.849 1.00 88.75 83 ALA A CA 1
ATOM 613 C C . ALA A 1 83 ? -0.964 -13.559 -7.027 1.00 88.75 83 ALA A C 1
ATOM 615 O O . ALA A 1 83 ? -0.874 -12.649 -6.201 1.00 88.75 83 ALA A O 1
ATOM 616 N N . THR A 1 84 ? -0.192 -13.601 -8.112 1.00 87.56 84 THR A N 1
ATOM 617 C CA . THR A 1 84 ? 0.824 -12.587 -8.421 1.00 87.56 84 THR A CA 1
ATOM 618 C C . THR A 1 84 ? 0.199 -11.257 -8.831 1.00 87.56 84 THR A C 1
ATOM 620 O O . THR A 1 84 ? 0.590 -10.216 -8.308 1.00 87.56 84 THR A O 1
ATOM 623 N N . VAL A 1 85 ? -0.840 -11.280 -9.668 1.00 88.62 85 VAL A N 1
ATOM 624 C CA . VAL A 1 85 ? -1.581 -10.073 -10.063 1.00 88.62 85 VAL A CA 1
ATOM 625 C C . VAL A 1 85 ? -2.237 -9.406 -8.850 1.00 88.62 85 VAL A C 1
ATOM 627 O O . VAL A 1 85 ? -2.110 -8.195 -8.672 1.00 88.62 85 VAL A O 1
ATOM 630 N N . LEU A 1 86 ? -2.889 -10.179 -7.976 1.00 89.94 86 LEU A N 1
ATOM 631 C CA . LEU A 1 86 ? -3.531 -9.655 -6.765 1.00 89.94 86 LEU A CA 1
ATOM 632 C C . LEU A 1 86 ? -2.522 -9.033 -5.796 1.00 89.94 86 LEU A C 1
ATOM 634 O O . LEU A 1 86 ? -2.773 -7.962 -5.241 1.00 89.94 86 LEU A O 1
ATOM 638 N N . ARG A 1 87 ? -1.361 -9.669 -5.616 1.00 89.88 87 ARG A N 1
ATOM 639 C CA . ARG A 1 87 ? -0.265 -9.123 -4.807 1.00 89.88 87 ARG A CA 1
ATOM 640 C C . ARG A 1 87 ? 0.230 -7.797 -5.363 1.00 89.88 87 ARG A C 1
ATOM 642 O O . ARG A 1 87 ? 0.390 -6.838 -4.611 1.00 89.88 87 ARG A O 1
ATOM 649 N N . ASP A 1 88 ? 0.439 -7.728 -6.670 1.00 89.69 88 ASP A N 1
ATOM 650 C CA . ASP A 1 88 ? 0.960 -6.540 -7.337 1.00 89.69 88 ASP A CA 1
ATOM 651 C C . ASP A 1 88 ?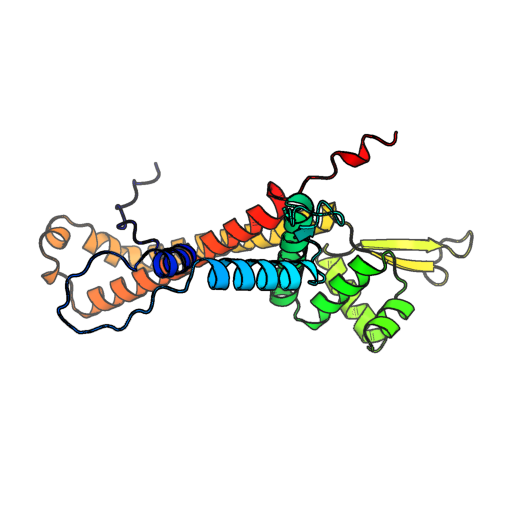 -0.022 -5.373 -7.256 1.00 89.69 88 ASP A C 1
ATOM 653 O O . ASP A 1 88 ? 0.373 -4.257 -6.918 1.00 89.69 88 ASP A O 1
ATOM 657 N N . GLN A 1 89 ? -1.314 -5.648 -7.443 1.00 90.81 89 GLN A N 1
ATOM 658 C CA . GLN A 1 89 ? -2.384 -4.676 -7.225 1.00 90.81 89 GLN A CA 1
ATOM 659 C C . GLN A 1 89 ? -2.451 -4.209 -5.766 1.00 90.81 89 GLN A C 1
ATOM 661 O O . GLN A 1 89 ? -2.614 -3.016 -5.509 1.00 90.81 89 GLN A O 1
ATOM 666 N N . CYS A 1 90 ? -2.286 -5.120 -4.803 1.00 93.00 90 CYS A N 1
ATOM 667 C CA . CYS A 1 90 ? -2.254 -4.780 -3.382 1.00 93.00 90 CYS A CA 1
ATOM 668 C C . CYS A 1 90 ? -1.048 -3.888 -3.037 1.00 93.00 90 CYS A C 1
ATOM 670 O O . CYS A 1 90 ? -1.190 -2.907 -2.304 1.00 93.00 90 CYS A O 1
ATOM 672 N N . LEU A 1 91 ? 0.134 -4.184 -3.586 1.00 92.44 91 LEU A N 1
ATOM 673 C CA . LEU A 1 91 ? 1.342 -3.372 -3.411 1.00 92.44 91 LEU A CA 1
ATOM 674 C C . LEU A 1 91 ? 1.192 -1.987 -4.052 1.00 92.44 91 LEU A C 1
ATOM 676 O O . LEU A 1 91 ? 1.567 -0.985 -3.442 1.00 92.44 91 LEU A O 1
ATOM 680 N N . ASP A 1 92 ? 0.605 -1.909 -5.244 1.00 93.19 92 ASP A N 1
ATOM 681 C CA . ASP A 1 92 ? 0.316 -0.642 -5.914 1.00 93.19 92 ASP A CA 1
ATOM 682 C C . ASP A 1 92 ? -0.685 0.204 -5.123 1.00 93.19 92 ASP A C 1
ATOM 684 O O . ASP A 1 92 ? -0.479 1.409 -4.970 1.00 93.19 92 ASP A O 1
ATOM 688 N N . ALA A 1 93 ? -1.739 -0.417 -4.585 1.00 93.38 93 ALA A N 1
ATOM 689 C CA . ALA A 1 93 ? -2.706 0.249 -3.720 1.00 93.38 93 ALA A CA 1
ATOM 690 C C . ALA A 1 93 ? -2.035 0.771 -2.441 1.00 93.38 93 ALA A C 1
ATOM 692 O O . ALA A 1 93 ? -2.249 1.918 -2.057 1.00 93.38 93 ALA A O 1
ATOM 693 N N . LEU A 1 94 ? -1.150 -0.021 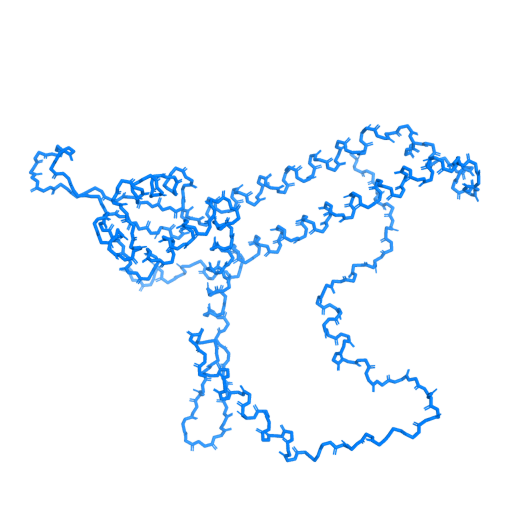-1.824 1.00 94.25 94 LEU A N 1
ATOM 694 C CA . LEU A 1 94 ? -0.379 0.410 -0.658 1.00 94.25 94 LEU A CA 1
ATOM 695 C C . LEU A 1 94 ? 0.497 1.633 -0.976 1.00 94.25 94 LEU A C 1
ATOM 697 O O . LEU A 1 94 ? 0.528 2.588 -0.200 1.00 94.25 94 LEU A O 1
ATOM 701 N N . VAL A 1 95 ? 1.187 1.635 -2.120 1.00 95.38 95 VAL A N 1
ATOM 702 C CA . VAL A 1 95 ? 2.003 2.780 -2.558 1.00 95.38 95 VAL A CA 1
ATOM 703 C C . VAL A 1 95 ? 1.129 3.992 -2.862 1.00 95.38 95 VAL A C 1
ATOM 705 O O . VAL A 1 95 ? 1.476 5.109 -2.477 1.00 95.38 95 VAL A O 1
ATOM 708 N N . GLN A 1 96 ? -0.015 3.789 -3.511 1.00 95.56 96 GLN A N 1
ATOM 709 C CA . GLN A 1 96 ? -0.957 4.855 -3.830 1.00 95.56 96 GLN A CA 1
ATOM 710 C C . GLN A 1 96 ? -1.507 5.529 -2.570 1.00 95.56 96 GLN A C 1
ATOM 712 O O . GLN A 1 96 ? -1.543 6.754 -2.519 1.00 95.56 96 GLN A O 1
ATOM 717 N N . GLU A 1 97 ? -1.883 4.765 -1.546 1.00 93.38 97 GLU A N 1
ATOM 718 C CA . GLU A 1 97 ? -2.397 5.320 -0.288 1.00 93.38 97 GLU A CA 1
ATOM 719 C C . GLU A 1 97 ? -1.307 6.043 0.521 1.00 93.38 97 GLU A C 1
ATOM 721 O O . GLU A 1 97 ? -1.582 7.026 1.207 1.00 93.38 97 GLU A O 1
ATOM 726 N N . LYS A 1 98 ? -0.052 5.582 0.448 1.00 93.00 98 LYS A N 1
ATOM 727 C CA . LYS A 1 98 ? 1.056 6.133 1.251 1.00 93.00 98 LYS A CA 1
ATOM 728 C C . LYS A 1 98 ? 1.751 7.328 0.601 1.00 93.00 98 LYS A C 1
ATOM 730 O O . LYS A 1 98 ? 2.120 8.261 1.307 1.00 93.00 98 LYS A O 1
ATOM 735 N N . PHE A 1 99 ? 1.949 7.284 -0.714 1.00 94.62 99 PHE A N 1
ATOM 736 C CA . PHE A 1 99 ? 2.742 8.258 -1.470 1.00 94.62 99 PHE A CA 1
ATOM 737 C C . PHE A 1 99 ? 1.924 8.973 -2.557 1.00 94.62 99 PHE A C 1
ATOM 739 O O . PHE A 1 99 ? 2.375 9.961 -3.136 1.00 94.62 99 PHE A O 1
ATOM 746 N N . GLY A 1 100 ? 0.720 8.494 -2.870 1.00 94.31 100 GLY A N 1
ATOM 747 C CA . GLY A 1 100 ? -0.135 9.044 -3.919 1.00 94.31 100 GLY A CA 1
ATOM 748 C C . GLY A 1 100 ? -0.002 8.330 -5.268 1.00 94.31 100 GLY A C 1
ATOM 749 O O . GLY A 1 100 ? 0.935 7.576 -5.544 1.00 94.31 100 GLY A O 1
ATOM 750 N N . SER A 1 101 ? -0.949 8.618 -6.163 1.00 92.94 101 SER A N 1
ATOM 751 C CA . SER A 1 101 ? -1.062 7.990 -7.492 1.00 92.94 101 SER A CA 1
ATOM 752 C C . SER A 1 101 ? 0.162 8.205 -8.389 1.00 92.94 101 SER A C 1
ATOM 754 O O . SER A 1 101 ? 0.499 7.351 -9.211 1.00 92.94 101 SER A O 1
ATOM 756 N N . GLY A 1 102 ? 0.863 9.330 -8.211 1.00 92.00 102 GLY A N 1
ATOM 757 C CA . GLY A 1 102 ? 2.080 9.649 -8.950 1.00 92.00 102 GLY A CA 1
ATOM 758 C C . GLY A 1 102 ? 3.200 8.631 -8.731 1.00 92.00 102 GLY A C 1
ATOM 759 O O . GLY A 1 102 ? 3.900 8.308 -9.684 1.00 92.00 102 GLY A O 1
ATOM 760 N N . HIS A 1 103 ? 3.333 8.101 -7.515 1.00 94.69 103 HIS A N 1
ATOM 761 C CA . HIS A 1 103 ? 4.342 7.104 -7.154 1.00 94.69 103 HIS A CA 1
ATOM 762 C C . HIS A 1 103 ? 3.932 5.694 -7.584 1.00 94.69 103 HIS A C 1
ATOM 764 O O . HIS A 1 103 ? 4.756 4.947 -8.108 1.00 94.69 103 HIS A O 1
ATOM 770 N N . ALA A 1 104 ? 2.645 5.353 -7.464 1.00 94.00 104 ALA A N 1
ATOM 771 C CA . ALA A 1 104 ? 2.122 4.074 -7.948 1.00 94.00 104 ALA A CA 1
ATOM 772 C C . ALA A 1 104 ? 2.370 3.886 -9.458 1.00 94.00 104 ALA A C 1
ATOM 774 O O . ALA A 1 104 ? 2.720 2.797 -9.906 1.00 94.00 104 ALA A O 1
ATOM 775 N N . ARG A 1 105 ? 2.300 4.967 -10.252 1.00 93.25 105 ARG A N 1
ATOM 776 C CA . ARG A 1 105 ? 2.677 4.923 -11.676 1.00 93.25 105 ARG A CA 1
ATOM 777 C C . ARG A 1 105 ? 4.139 4.511 -11.885 1.00 93.25 105 ARG A C 1
ATOM 779 O O . ARG A 1 105 ? 4.418 3.747 -12.801 1.00 93.25 105 ARG A O 1
ATOM 786 N N . PHE A 1 106 ? 5.063 5.011 -11.064 1.00 94.06 106 PHE A N 1
ATOM 787 C CA . PHE A 1 106 ? 6.490 4.688 -11.186 1.00 94.06 106 PHE A CA 1
ATOM 788 C C . PHE A 1 106 ? 6.732 3.214 -10.876 1.00 94.06 106 PHE A C 1
ATOM 790 O O . PHE A 1 106 ? 7.480 2.561 -11.596 1.00 94.06 106 PHE A O 1
ATOM 797 N N . MET A 1 107 ? 6.043 2.680 -9.864 1.00 93.94 107 MET A N 1
ATOM 798 C CA . MET A 1 107 ? 6.107 1.260 -9.523 1.00 93.94 107 MET A CA 1
ATOM 799 C C . MET A 1 107 ? 5.678 0.366 -10.686 1.00 93.94 107 MET A C 1
ATOM 801 O O . MET A 1 107 ? 6.409 -0.562 -11.022 1.00 93.94 107 MET A O 1
ATOM 805 N N . ARG A 1 108 ? 4.560 0.686 -11.353 1.00 92.12 108 ARG A N 1
ATOM 806 C CA . ARG A 1 108 ? 4.101 -0.041 -12.552 1.00 92.12 108 ARG A CA 1
ATOM 807 C C . ARG A 1 108 ? 5.135 0.007 -13.676 1.00 92.12 108 ARG A C 1
ATOM 809 O O . ARG A 1 108 ? 5.562 -1.028 -14.168 1.00 92.12 108 ARG A O 1
ATOM 816 N N . VAL A 1 109 ? 5.635 1.203 -14.002 1.00 93.56 109 VAL A N 1
ATOM 817 C CA . VAL A 1 109 ? 6.647 1.388 -15.061 1.00 93.56 109 VAL A CA 1
ATOM 818 C C . VAL A 1 109 ? 7.938 0.607 -14.774 1.00 93.56 109 VAL A C 1
ATOM 820 O O . VAL A 1 109 ? 8.512 0.012 -15.687 1.00 93.56 109 VAL A O 1
ATOM 823 N N . LEU A 1 110 ? 8.409 0.612 -13.523 1.00 92.88 110 LEU A N 1
ATOM 824 C CA . LEU A 1 110 ? 9.630 -0.091 -13.121 1.00 92.88 110 LEU A CA 1
ATOM 825 C C . LEU A 1 110 ? 9.452 -1.614 -13.098 1.00 92.88 110 LEU A C 1
ATOM 827 O O . LEU A 1 110 ? 10.410 -2.331 -13.394 1.00 92.88 110 LEU A O 1
ATOM 831 N N . ARG A 1 111 ? 8.249 -2.099 -12.769 1.00 90.25 111 ARG A N 1
ATOM 832 C CA . ARG A 1 111 ? 7.895 -3.524 -12.791 1.00 90.25 111 ARG A CA 1
ATOM 833 C C . ARG A 1 111 ? 7.854 -4.070 -14.219 1.00 90.25 111 ARG A C 1
ATOM 835 O O . ARG A 1 111 ? 8.419 -5.132 -14.461 1.00 90.25 111 ARG A O 1
ATOM 842 N N . ASP A 1 112 ? 7.283 -3.309 -15.153 1.00 87.62 112 ASP A N 1
ATOM 843 C CA . ASP A 1 112 ? 7.106 -3.738 -16.545 1.00 87.62 112 ASP A CA 1
ATOM 844 C C . ASP A 1 112 ? 8.424 -3.794 -17.325 1.00 87.62 112 ASP A C 1
ATOM 846 O O . ASP A 1 112 ? 8.699 -4.758 -18.034 1.00 87.62 112 ASP A O 1
ATOM 850 N N . LYS A 1 113 ? 9.247 -2.740 -17.235 1.00 80.06 113 LYS A N 1
ATOM 851 C CA . LYS A 1 113 ? 10.424 -2.596 -18.111 1.00 80.06 113 LYS A CA 1
ATOM 852 C C . LYS A 1 113 ? 11.729 -3.098 -17.502 1.00 80.06 113 LYS A C 1
ATOM 854 O O . LYS A 1 113 ? 12.658 -3.338 -18.262 1.00 80.06 113 LYS A O 1
ATOM 859 N N . GLN A 1 114 ? 11.770 -3.256 -16.174 1.00 82.81 114 GLN A N 1
ATOM 860 C CA . GLN A 1 114 ? 12.933 -3.617 -15.352 1.00 82.81 114 GLN A CA 1
ATOM 861 C C . GLN A 1 114 ? 14.177 -2.714 -15.550 1.00 82.81 114 GLN A C 1
ATOM 863 O O . GLN A 1 114 ? 14.511 -2.294 -16.648 1.00 82.81 114 GLN A O 1
ATOM 868 N N . LYS A 1 115 ? 14.901 -2.408 -14.461 1.00 89.06 115 LYS A N 1
ATOM 869 C CA . LYS A 1 115 ? 16.198 -1.679 -14.458 1.00 89.06 115 LYS A CA 1
ATOM 870 C C . LYS A 1 115 ? 16.258 -0.463 -15.402 1.00 89.06 115 LYS A C 1
ATOM 872 O O . LYS A 1 115 ? 16.913 -0.491 -16.441 1.00 89.06 115 LYS A O 1
ATOM 877 N N . LEU A 1 116 ? 15.615 0.633 -15.011 1.00 93.00 116 LEU A N 1
ATOM 878 C CA . LEU A 1 116 ? 15.516 1.846 -15.823 1.00 93.00 116 LEU A CA 1
ATOM 879 C C . LEU A 1 116 ? 16.453 2.961 -15.353 1.00 93.00 116 LEU A C 1
ATOM 881 O O . LEU A 1 116 ? 16.596 3.204 -14.157 1.00 93.00 116 LEU A O 1
ATOM 885 N N . ASP A 1 117 ? 17.026 3.695 -16.306 1.00 92.62 117 ASP A N 1
ATOM 886 C CA . ASP A 1 117 ? 17.684 4.980 -16.040 1.00 92.62 117 ASP A CA 1
ATOM 887 C C . ASP A 1 117 ? 16.638 6.086 -15.804 1.00 92.62 117 ASP A C 1
ATOM 889 O O . ASP A 1 117 ? 15.531 6.054 -16.349 1.00 92.62 117 ASP A O 1
ATOM 893 N N . GLU A 1 118 ? 17.010 7.112 -15.043 1.00 91.44 118 GLU A N 1
ATOM 894 C CA . GLU A 1 118 ? 16.161 8.252 -14.678 1.00 91.44 118 GLU A CA 1
ATOM 895 C C . GLU A 1 118 ? 15.577 8.957 -15.915 1.00 91.44 118 GLU A C 1
ATOM 897 O O . GLU A 1 118 ? 14.403 9.334 -15.935 1.00 91.44 118 GLU A O 1
ATOM 902 N N . LYS A 1 119 ? 16.365 9.072 -16.993 1.00 91.75 119 LYS A N 1
ATOM 903 C CA . LYS A 1 119 ? 15.914 9.653 -18.269 1.00 91.75 119 LYS A CA 1
ATOM 904 C C . LYS A 1 119 ? 14.790 8.841 -18.912 1.00 91.75 119 LYS A C 1
ATOM 906 O O . LYS A 1 119 ? 13.834 9.418 -19.424 1.00 91.75 119 LYS A O 1
ATOM 911 N N . VAL A 1 120 ? 14.889 7.513 -18.867 1.00 92.19 120 VAL A N 1
ATOM 912 C CA . VAL A 1 120 ? 13.884 6.608 -19.444 1.00 92.19 120 VAL A CA 1
ATOM 913 C C . VAL A 1 120 ? 12.612 6.624 -18.599 1.00 92.19 120 VAL A C 1
ATOM 915 O O . VAL A 1 120 ? 11.512 6.657 -19.147 1.00 92.19 120 VAL A O 1
ATOM 918 N N . VAL A 1 121 ? 12.746 6.678 -17.269 1.00 92.44 121 VAL A N 1
ATOM 919 C CA . VAL A 1 121 ? 11.606 6.844 -16.354 1.00 92.44 121 VAL A CA 1
ATOM 920 C C . VAL A 1 121 ? 10.888 8.172 -16.609 1.00 92.44 121 VAL A C 1
ATOM 922 O O . VAL A 1 121 ? 9.661 8.196 -16.698 1.00 92.44 121 VAL A O 1
ATOM 925 N N . SER A 1 122 ? 11.629 9.267 -16.790 1.00 93.75 122 SER A N 1
ATOM 926 C CA . SER A 1 122 ? 11.066 10.588 -17.103 1.00 93.75 122 SER A CA 1
ATOM 927 C C . SER A 1 122 ? 10.276 10.583 -18.414 1.00 93.75 122 SER A C 1
ATOM 929 O O . SER A 1 122 ? 9.138 11.054 -18.440 1.00 93.75 122 SER A O 1
ATOM 931 N N . GLN A 1 123 ? 10.813 9.961 -19.468 1.00 92.94 123 GLN A N 1
ATOM 932 C CA . GLN A 1 123 ? 10.107 9.804 -20.745 1.00 92.94 123 GLN A CA 1
ATOM 933 C C . GLN A 1 123 ? 8.859 8.921 -20.619 1.00 92.94 123 GLN A C 1
ATOM 935 O O . GLN A 1 123 ? 7.808 9.260 -21.154 1.00 92.94 123 GLN A O 1
ATOM 940 N N . ALA A 1 124 ? 8.945 7.807 -19.887 1.00 90.69 124 ALA A N 1
ATOM 941 C CA . ALA A 1 124 ? 7.820 6.890 -19.709 1.00 90.69 124 ALA A CA 1
ATOM 942 C C . ALA A 1 124 ? 6.686 7.493 -18.863 1.00 90.69 124 ALA A C 1
ATOM 944 O O . ALA A 1 124 ? 5.517 7.184 -19.078 1.00 90.69 124 ALA A O 1
ATOM 945 N N . THR A 1 125 ? 7.022 8.344 -17.893 1.00 90.19 125 THR A N 1
ATOM 946 C CA . THR A 1 125 ? 6.051 8.954 -16.972 1.00 90.19 125 THR A CA 1
ATOM 947 C C . THR A 1 125 ? 5.553 10.322 -17.434 1.00 90.19 125 THR A C 1
ATOM 949 O O . THR A 1 125 ? 4.575 10.813 -16.861 1.00 90.19 125 THR A O 1
ATOM 952 N N . MET A 1 126 ? 6.173 10.896 -18.475 1.00 91.88 126 MET A N 1
ATOM 953 C CA . MET A 1 126 ? 5.916 12.240 -19.009 1.00 91.88 126 MET A CA 1
ATOM 954 C C . MET A 1 126 ? 6.057 13.329 -17.938 1.00 91.88 126 MET A C 1
ATOM 956 O O . MET A 1 126 ? 5.230 14.234 -17.833 1.00 91.88 126 MET A O 1
ATOM 960 N N . LEU A 1 127 ? 7.096 13.221 -17.106 1.00 92.62 127 LEU A N 1
ATOM 961 C CA . LEU A 1 127 ? 7.379 14.168 -16.027 1.00 92.62 127 LEU A CA 1
ATOM 962 C C . LEU A 1 127 ? 8.781 14.765 -16.157 1.00 92.62 127 LEU A C 1
ATOM 964 O O . LEU A 1 127 ? 9.687 14.095 -16.662 1.00 92.62 127 LEU A O 1
ATOM 968 N N . PRO A 1 128 ? 9.004 15.990 -15.648 1.00 94.88 128 PRO A N 1
ATOM 969 C CA . PRO A 1 128 ? 10.339 16.566 -15.571 1.00 94.88 128 PRO A CA 1
ATOM 970 C C . PRO A 1 128 ? 11.297 15.666 -14.787 1.00 94.88 128 PRO A C 1
ATOM 972 O O . PRO A 1 128 ? 10.917 15.047 -13.790 1.00 94.88 128 PRO A O 1
ATOM 975 N N . ILE A 1 129 ? 12.563 15.638 -15.206 1.00 92.56 129 ILE A N 1
ATOM 976 C CA . ILE A 1 129 ? 13.583 14.776 -14.596 1.00 92.56 129 ILE A CA 1
ATOM 977 C C . ILE A 1 129 ? 13.796 15.087 -13.106 1.00 92.56 129 ILE A C 1
ATOM 979 O O . ILE A 1 129 ? 13.911 14.171 -12.302 1.00 92.56 129 ILE A O 1
ATOM 983 N N . ALA A 1 130 ? 13.720 16.365 -12.715 1.00 93.88 130 ALA A N 1
ATOM 984 C CA . ALA A 1 130 ? 13.834 16.789 -11.319 1.00 93.88 130 ALA A CA 1
ATOM 985 C C . ALA A 1 130 ? 12.746 16.161 -10.428 1.00 93.88 130 ALA A C 1
ATOM 987 O O . ALA A 1 130 ? 13.054 15.589 -9.387 1.00 93.88 130 ALA A O 1
ATOM 988 N N . THR A 1 131 ? 11.487 16.188 -10.873 1.00 93.69 131 THR A N 1
ATOM 989 C CA . THR A 1 131 ? 10.367 15.561 -10.154 1.00 93.69 131 THR A CA 1
ATOM 990 C C . THR A 1 131 ? 10.476 14.037 -10.157 1.00 93.69 131 THR A C 1
ATOM 992 O O . THR A 1 131 ? 10.111 13.387 -9.182 1.00 93.69 131 THR A O 1
ATOM 995 N N . CYS A 1 132 ? 10.985 13.438 -11.239 1.00 94.19 132 CYS A N 1
ATOM 996 C CA . CYS A 1 132 ? 11.225 11.995 -11.276 1.00 94.19 132 CYS A CA 1
ATOM 997 C C . CYS A 1 132 ? 12.253 11.574 -10.228 1.00 94.19 132 CYS A C 1
ATOM 999 O O . CYS A 1 132 ? 12.035 10.586 -9.533 1.00 94.19 132 CYS A O 1
ATOM 1001 N N . ARG A 1 133 ? 13.338 12.342 -10.092 1.00 93.25 133 ARG A N 1
ATOM 1002 C CA . ARG A 1 133 ? 14.384 12.110 -9.096 1.00 93.25 133 ARG A CA 1
ATOM 1003 C C . ARG A 1 133 ? 13.843 12.099 -7.679 1.00 93.25 133 ARG A C 1
ATOM 1005 O O . ARG A 1 133 ? 14.142 11.177 -6.933 1.00 93.25 133 ARG A O 1
ATOM 1012 N N . GLU A 1 134 ? 13.050 13.111 -7.340 1.00 94.69 134 GLU A N 1
ATOM 1013 C CA . GLU A 1 134 ? 12.418 13.247 -6.027 1.00 94.69 134 GLU A CA 1
ATOM 1014 C C . GLU A 1 134 ? 11.577 12.006 -5.705 1.00 94.69 134 GLU A C 1
ATOM 1016 O O . GLU A 1 134 ? 11.830 11.324 -4.717 1.00 94.69 134 GLU A O 1
ATOM 1021 N N . ARG A 1 135 ? 10.683 11.610 -6.619 1.00 94.81 135 ARG A N 1
ATOM 1022 C CA . ARG A 1 135 ? 9.809 10.440 -6.426 1.00 94.81 135 ARG A CA 1
ATOM 1023 C C . ARG A 1 135 ? 10.557 9.112 -6.359 1.00 94.81 135 ARG A C 1
ATOM 1025 O O . ARG A 1 135 ? 10.170 8.223 -5.602 1.00 94.81 135 ARG A O 1
ATOM 1032 N N . LEU A 1 136 ? 11.601 8.943 -7.172 1.00 95.00 136 LEU A N 1
ATOM 1033 C CA . LEU A 1 136 ? 12.457 7.754 -7.125 1.00 95.00 136 LEU A CA 1
ATOM 1034 C C . LEU A 1 136 ? 13.185 7.678 -5.782 1.00 95.00 136 LEU A C 1
ATOM 1036 O O . LEU A 1 136 ? 13.242 6.615 -5.169 1.00 95.00 136 LEU A O 1
ATOM 1040 N N . HIS A 1 137 ? 13.682 8.810 -5.290 1.00 95.19 137 HIS A N 1
ATOM 1041 C CA . HIS A 1 137 ? 14.336 8.874 -3.995 1.00 95.19 137 HIS A CA 1
ATOM 1042 C C . HIS A 1 137 ? 13.363 8.562 -2.849 1.00 95.19 137 HIS A C 1
ATOM 1044 O O . HIS A 1 137 ? 13.695 7.757 -1.982 1.00 95.19 137 HIS A O 1
ATOM 1050 N N . ASP A 1 138 ? 12.142 9.100 -2.874 1.00 96.00 138 ASP A N 1
ATOM 1051 C CA . ASP A 1 138 ? 11.108 8.802 -1.874 1.00 96.00 138 ASP A CA 1
ATOM 1052 C C . ASP A 1 138 ? 10.767 7.305 -1.822 1.00 96.00 138 ASP A C 1
ATOM 1054 O O . ASP A 1 138 ? 10.720 6.700 -0.745 1.00 96.00 138 ASP A O 1
ATOM 1058 N N . LEU A 1 139 ? 10.600 6.672 -2.988 1.00 95.62 139 LEU A N 1
ATOM 1059 C CA . LEU A 1 139 ? 10.360 5.229 -3.090 1.00 95.62 139 LEU A CA 1
ATOM 1060 C C . LEU A 1 139 ? 11.556 4.399 -2.605 1.00 95.62 139 LEU A C 1
ATOM 1062 O O . LEU A 1 139 ? 11.367 3.332 -2.013 1.00 95.62 139 LEU A O 1
ATOM 1066 N N . ALA A 1 140 ? 12.780 4.872 -2.834 1.00 95.25 140 ALA A N 1
ATOM 1067 C CA . ALA A 1 140 ? 13.995 4.193 -2.399 1.00 95.25 140 ALA A CA 1
ATOM 1068 C C . ALA A 1 140 ? 14.202 4.294 -0.884 1.00 95.25 140 ALA A C 1
ATOM 1070 O O . ALA A 1 140 ? 14.517 3.292 -0.240 1.00 95.25 140 ALA A O 1
ATOM 1071 N N . LEU A 1 141 ? 13.939 5.464 -0.290 1.00 95.31 141 LEU A N 1
ATOM 1072 C CA . LEU A 1 141 ? 13.936 5.655 1.164 1.00 95.31 141 LEU A CA 1
ATOM 1073 C C . LEU A 1 141 ? 12.893 4.769 1.849 1.00 95.31 141 LEU A C 1
ATOM 1075 O O . LEU A 1 141 ? 13.146 4.214 2.918 1.00 95.31 141 LEU A O 1
ATOM 1079 N N . ALA A 1 142 ? 11.732 4.602 1.215 1.00 94.44 142 ALA A N 1
ATOM 1080 C CA . ALA A 1 142 ? 10.691 3.690 1.669 1.00 94.44 142 ALA A CA 1
ATOM 1081 C C . ALA A 1 142 ? 11.044 2.202 1.485 1.00 94.44 142 ALA A C 1
ATOM 1083 O O . ALA A 1 142 ? 10.306 1.342 1.964 1.00 94.44 142 ALA A O 1
ATOM 1084 N N . GLY A 1 143 ? 12.145 1.887 0.794 1.00 93.88 143 GLY A N 1
ATOM 1085 C CA . GLY A 1 143 ? 12.564 0.523 0.487 1.00 93.88 143 GLY A CA 1
ATOM 1086 C C . GLY A 1 143 ? 11.627 -0.207 -0.476 1.00 93.88 143 GLY A C 1
ATOM 1087 O O . GLY A 1 143 ? 11.534 -1.433 -0.403 1.00 93.88 143 GLY A O 1
ATOM 1088 N N . MET A 1 144 ? 10.922 0.534 -1.340 1.00 94.25 144 MET A N 1
ATOM 1089 C CA . MET A 1 144 ? 10.048 -0.016 -2.385 1.00 94.25 144 MET A CA 1
ATOM 1090 C C . MET A 1 144 ? 10.802 -0.289 -3.689 1.00 94.25 144 MET A C 1
ATOM 1092 O O . MET A 1 144 ? 10.414 -1.180 -4.442 1.00 94.25 144 MET A O 1
ATOM 1096 N N . ILE A 1 145 ? 11.874 0.466 -3.943 1.00 95.12 145 ILE A N 1
ATOM 1097 C CA . ILE A 1 145 ? 12.763 0.300 -5.096 1.00 95.12 145 ILE A CA 1
ATOM 1098 C C . ILE A 1 145 ? 14.223 0.320 -4.647 1.00 95.12 145 ILE A C 1
ATOM 1100 O O . ILE A 1 145 ? 14.549 0.853 -3.586 1.00 95.12 145 ILE A O 1
ATOM 1104 N N . ASP A 1 146 ? 15.090 -0.241 -5.482 1.00 93.81 146 ASP A N 1
ATOM 1105 C CA . ASP A 1 146 ? 16.536 -0.253 -5.305 1.00 93.81 146 ASP A CA 1
ATOM 1106 C C . ASP A 1 146 ? 17.243 0.416 -6.486 1.00 93.81 146 ASP A C 1
ATOM 1108 O O . ASP A 1 146 ? 16.695 0.560 -7.585 1.00 93.81 146 ASP A O 1
ATOM 1112 N N . THR A 1 147 ? 18.495 0.800 -6.245 1.00 93.75 147 THR A N 1
ATOM 1113 C CA . THR A 1 147 ? 19.369 1.431 -7.234 1.00 93.75 147 THR A CA 1
ATOM 1114 C C . THR A 1 147 ? 20.640 0.612 -7.401 1.00 93.75 147 THR A C 1
ATOM 1116 O O . THR A 1 147 ? 21.229 0.158 -6.422 1.00 93.75 147 THR A O 1
ATOM 1119 N N . VAL A 1 148 ? 21.080 0.430 -8.644 1.00 92.06 148 VAL A N 1
ATOM 1120 C CA . VAL A 1 148 ? 22.400 -0.116 -8.976 1.00 92.06 148 VAL A CA 1
ATOM 1121 C C . VAL A 1 148 ? 23.240 0.977 -9.615 1.00 92.06 148 VAL A C 1
ATOM 1123 O O . VAL A 1 148 ? 22.813 1.626 -10.571 1.00 92.06 148 VAL A O 1
ATOM 1126 N N . GLU A 1 149 ? 24.450 1.142 -9.092 1.00 90.88 149 GLU A N 1
ATOM 1127 C CA . GLU A 1 149 ? 25.448 2.067 -9.613 1.00 90.88 149 GLU A CA 1
ATOM 1128 C C . GLU A 1 149 ? 26.352 1.348 -10.611 1.00 90.88 149 GLU A C 1
ATOM 1130 O O . GLU A 1 149 ? 26.991 0.344 -10.287 1.00 90.88 149 GLU A O 1
ATOM 1135 N N . ILE A 1 150 ? 26.429 1.873 -11.831 1.00 89.06 150 ILE A N 1
ATOM 1136 C CA . ILE A 1 150 ? 27.305 1.348 -12.877 1.00 89.06 150 ILE A CA 1
ATOM 1137 C C . ILE A 1 150 ? 28.374 2.402 -13.183 1.00 89.06 150 ILE A C 1
ATOM 1139 O O . ILE A 1 150 ? 28.036 3.486 -13.675 1.00 89.06 150 ILE A O 1
ATOM 1143 N N . PRO A 1 151 ? 29.662 2.127 -12.905 1.00 87.00 151 PRO A N 1
ATOM 1144 C CA . PRO A 1 151 ? 30.735 3.059 -13.219 1.00 87.00 151 PRO A CA 1
ATOM 1145 C C . PRO A 1 151 ? 31.002 3.079 -14.730 1.00 87.00 151 PRO A C 1
ATOM 1147 O O . PRO A 1 151 ? 31.132 2.032 -15.359 1.00 87.00 151 PRO A O 1
ATOM 1150 N N . ARG A 1 152 ? 31.118 4.272 -15.329 1.00 83.75 152 ARG A N 1
ATOM 1151 C CA . ARG A 1 152 ? 31.524 4.422 -16.745 1.00 83.75 152 ARG A CA 1
ATOM 1152 C C . ARG A 1 152 ? 33.035 4.402 -16.949 1.00 83.75 152 ARG A C 1
ATOM 1154 O O . ARG A 1 152 ? 33.509 4.329 -18.077 1.00 83.75 152 ARG A O 1
ATOM 1161 N N . SER A 1 153 ? 33.799 4.567 -15.878 1.00 83.69 153 SER A N 1
ATOM 1162 C CA . SER A 1 153 ? 35.259 4.632 -15.887 1.00 83.69 153 SER A CA 1
ATOM 1163 C C . SER A 1 153 ? 35.799 3.811 -14.717 1.00 83.69 153 SER A C 1
ATOM 1165 O O . SER A 1 153 ? 35.059 3.531 -13.777 1.00 83.69 153 SER A O 1
ATOM 1167 N N . ALA A 1 154 ? 37.075 3.416 -14.771 1.00 79.88 154 ALA A N 1
ATOM 1168 C CA . ALA A 1 154 ? 37.716 2.667 -13.683 1.00 79.88 154 ALA A CA 1
ATOM 1169 C C . ALA A 1 154 ? 37.639 3.427 -12.346 1.00 79.88 154 ALA A C 1
ATOM 1171 O O . ALA A 1 154 ? 37.419 2.834 -11.289 1.00 79.88 154 ALA A O 1
ATOM 1172 N N . ASP A 1 155 ? 37.716 4.755 -12.423 1.00 79.75 155 ASP A N 1
ATOM 1173 C CA . ASP A 1 155 ? 37.477 5.644 -11.299 1.00 79.75 155 ASP A CA 1
ATOM 1174 C C . ASP A 1 155 ? 35.970 5.679 -11.007 1.00 79.75 155 ASP A C 1
ATOM 1176 O O . ASP A 1 155 ? 35.186 6.235 -11.783 1.00 79.75 155 ASP A O 1
ATOM 1180 N N . ARG A 1 156 ? 35.554 5.084 -9.881 1.00 80.12 156 ARG A N 1
ATOM 1181 C CA . ARG A 1 156 ? 34.164 5.045 -9.374 1.00 80.12 156 ARG A CA 1
ATOM 1182 C C . ARG A 1 156 ? 33.662 6.421 -8.899 1.00 80.12 156 ARG A C 1
ATOM 1184 O O . ARG A 1 156 ? 33.099 6.557 -7.820 1.00 80.12 156 ARG A O 1
ATOM 1191 N N . ASN A 1 157 ? 33.902 7.464 -9.687 1.00 82.88 157 ASN A N 1
ATOM 1192 C CA . ASN A 1 157 ? 33.468 8.823 -9.406 1.00 82.88 157 ASN A CA 1
ATOM 1193 C C . ASN A 1 157 ? 31.951 8.951 -9.666 1.00 82.88 157 ASN A C 1
ATOM 1195 O O . ASN A 1 157 ? 31.533 8.699 -10.802 1.00 82.88 157 ASN A O 1
ATOM 1199 N N . PRO A 1 158 ? 31.144 9.422 -8.692 1.00 80.12 158 PRO A N 1
ATOM 1200 C CA . PRO A 1 158 ? 29.697 9.622 -8.843 1.00 80.12 158 PRO A CA 1
ATOM 1201 C C . PRO A 1 158 ? 29.289 10.444 -10.070 1.00 80.12 158 PRO A C 1
ATOM 1203 O O . PRO A 1 158 ? 28.278 10.163 -10.710 1.00 80.12 158 PRO A O 1
ATOM 1206 N N . SER A 1 159 ? 30.116 11.413 -10.477 1.00 82.12 159 SER A N 1
ATOM 1207 C CA . SER A 1 159 ? 29.854 12.250 -11.661 1.00 82.12 159 SER A CA 1
ATOM 1208 C C . SER A 1 159 ? 29.879 11.460 -12.978 1.00 82.12 159 SER A C 1
ATOM 1210 O O . SER A 1 159 ? 29.355 11.914 -13.993 1.00 82.12 159 SER A O 1
ATOM 1212 N N . ARG A 1 160 ? 30.513 10.281 -12.981 1.00 81.88 160 ARG A N 1
ATOM 1213 C CA . ARG A 1 160 ? 30.644 9.376 -14.132 1.00 81.88 160 ARG A CA 1
ATOM 1214 C C . ARG A 1 160 ? 29.955 8.032 -13.878 1.00 81.88 160 ARG A C 1
ATOM 1216 O O . ARG A 1 160 ? 30.328 7.031 -14.485 1.00 81.88 160 ARG A O 1
ATOM 1223 N N . MET A 1 161 ? 28.947 7.999 -13.010 1.00 85.19 161 MET A N 1
ATOM 1224 C CA . MET A 1 161 ? 28.119 6.816 -12.768 1.00 85.19 161 MET A CA 1
ATOM 1225 C C . MET A 1 161 ? 26.805 6.874 -13.560 1.00 85.19 161 MET A C 1
ATOM 1227 O O . MET A 1 161 ? 26.361 7.928 -14.028 1.00 85.19 161 MET A O 1
ATOM 1231 N N . PHE A 1 162 ? 26.211 5.707 -13.785 1.00 85.69 162 PHE A N 1
ATOM 1232 C CA . PHE A 1 162 ? 24.807 5.556 -14.154 1.00 85.69 162 PHE A CA 1
ATOM 1233 C C . PHE A 1 162 ? 24.064 4.916 -12.988 1.00 85.69 162 PHE A C 1
ATOM 1235 O O . PHE A 1 162 ? 24.593 4.003 -12.354 1.00 85.69 162 PHE A O 1
ATOM 1242 N N . TYR A 1 163 ? 22.841 5.375 -12.744 1.00 89.75 163 TYR A N 1
ATOM 1243 C CA . TYR A 1 163 ? 21.977 4.852 -11.695 1.00 89.75 163 TYR A CA 1
ATOM 1244 C C . TYR A 1 163 ? 20.788 4.161 -12.351 1.00 89.75 163 TYR A C 1
ATOM 1246 O O . TYR A 1 163 ? 19.971 4.810 -13.001 1.00 89.75 163 TYR A O 1
ATOM 1254 N N . LEU A 1 164 ? 20.710 2.841 -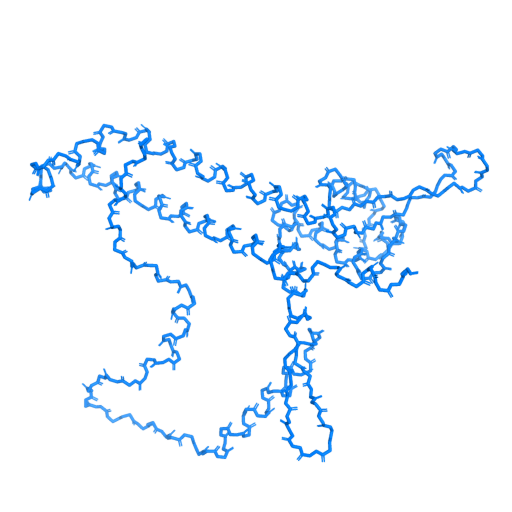12.199 1.00 93.50 164 LEU A N 1
ATOM 1255 C CA . LEU A 1 164 ? 19.572 2.059 -12.669 1.00 93.50 164 LEU A CA 1
ATOM 1256 C C . LEU A 1 164 ? 18.638 1.753 -11.509 1.00 93.50 164 LEU A C 1
ATOM 1258 O O . LEU A 1 164 ? 19.053 1.173 -10.508 1.00 93.50 164 LEU A O 1
ATOM 1262 N N . TRP A 1 165 ? 17.373 2.107 -11.679 1.00 94.69 165 TRP A N 1
ATOM 1263 C CA . TRP A 1 165 ? 16.308 1.903 -10.711 1.00 94.69 165 TRP A CA 1
ATOM 1264 C C . TRP A 1 165 ? 15.525 0.645 -11.054 1.00 94.69 165 TRP A C 1
ATOM 1266 O O . TRP A 1 165 ? 15.178 0.413 -12.213 1.00 94.69 165 TRP A O 1
ATOM 1276 N N . TYR A 1 166 ? 15.233 -0.178 -10.057 1.00 94.12 166 TYR A N 1
ATOM 1277 C CA . TYR A 1 166 ? 14.484 -1.414 -10.251 1.00 94.12 166 TYR A CA 1
ATOM 1278 C C . TYR A 1 166 ? 13.715 -1.793 -8.992 1.00 94.12 166 TYR A C 1
ATOM 1280 O O . TYR A 1 166 ? 13.999 -1.317 -7.894 1.00 94.12 166 TYR A O 1
ATOM 1288 N N . VAL A 1 167 ? 12.725 -2.664 -9.162 1.00 93.38 167 VAL A N 1
ATOM 1289 C CA . VAL A 1 167 ? 11.978 -3.243 -8.047 1.00 93.38 167 VAL A CA 1
ATOM 1290 C C . VAL A 1 167 ? 12.669 -4.536 -7.630 1.00 93.38 167 VAL A C 1
ATOM 1292 O O . VAL A 1 167 ? 12.839 -5.444 -8.441 1.00 93.38 167 VAL A O 1
ATOM 1295 N N . ASN A 1 168 ? 13.068 -4.618 -6.364 1.00 90.75 168 ASN A N 1
ATOM 1296 C CA . ASN A 1 168 ? 13.490 -5.861 -5.733 1.00 90.75 168 ASN A CA 1
ATOM 1297 C C . ASN A 1 168 ? 12.298 -6.421 -4.951 1.00 90.75 168 ASN A C 1
ATOM 1299 O O . ASN A 1 168 ? 11.932 -5.859 -3.918 1.00 90.75 168 ASN A O 1
ATOM 1303 N N . PHE A 1 169 ? 11.690 -7.502 -5.443 1.00 87.56 169 PHE A N 1
ATOM 1304 C CA . PHE A 1 169 ? 10.460 -8.049 -4.864 1.00 87.56 169 PHE A CA 1
ATOM 1305 C C . PHE A 1 169 ? 10.614 -8.464 -3.401 1.00 87.56 169 PHE A C 1
ATOM 1307 O O . PHE A 1 169 ? 9.728 -8.171 -2.598 1.00 87.56 169 PHE A O 1
ATOM 1314 N N . ASP A 1 170 ? 11.743 -9.064 -3.020 1.00 87.62 170 ASP A N 1
ATOM 1315 C CA . ASP A 1 170 ? 11.971 -9.499 -1.638 1.00 87.62 170 ASP A CA 1
ATOM 1316 C C . ASP A 1 170 ? 12.041 -8.300 -0.691 1.00 87.62 170 ASP A C 1
ATOM 1318 O O . ASP A 1 170 ? 11.426 -8.284 0.380 1.00 87.62 170 ASP A O 1
ATOM 1322 N N . LYS A 1 171 ? 12.776 -7.259 -1.095 1.00 90.50 171 LYS A N 1
ATOM 1323 C CA . LYS A 1 171 ? 12.917 -6.042 -0.293 1.00 90.50 171 LYS A CA 1
ATOM 1324 C C . LYS A 1 171 ? 11.605 -5.264 -0.232 1.00 90.50 171 LYS A C 1
ATOM 1326 O O . LYS A 1 171 ? 11.196 -4.857 0.854 1.00 90.50 171 LYS A O 1
ATOM 1331 N N . GLN A 1 172 ? 10.923 -5.119 -1.367 1.00 92.19 172 GLN A N 1
ATOM 1332 C CA . GLN A 1 172 ? 9.622 -4.463 -1.457 1.00 92.19 172 GLN A CA 1
ATOM 1333 C C . GLN A 1 172 ? 8.596 -5.154 -0.552 1.00 92.19 172 GLN A C 1
ATOM 1335 O O . GLN A 1 172 ? 7.895 -4.480 0.197 1.00 92.19 172 GLN A O 1
ATOM 1340 N N . THR A 1 173 ? 8.548 -6.487 -0.572 1.00 90.56 173 THR A N 1
ATOM 1341 C CA . THR A 1 173 ? 7.637 -7.291 0.253 1.00 90.56 173 THR A CA 1
ATOM 1342 C C . THR A 1 173 ? 7.900 -7.076 1.740 1.00 90.56 173 THR A C 1
ATOM 1344 O O . THR A 1 173 ? 6.977 -6.767 2.491 1.00 90.56 173 THR A O 1
ATOM 1347 N N . ARG A 1 174 ? 9.167 -7.121 2.171 1.00 91.75 174 ARG A N 1
ATOM 1348 C CA . ARG A 1 174 ? 9.542 -6.846 3.571 1.00 91.75 174 ARG A CA 1
ATOM 1349 C C . ARG A 1 174 ? 9.184 -5.422 4.002 1.00 91.75 174 ARG A C 1
ATOM 1351 O O . ARG A 1 174 ? 8.672 -5.222 5.105 1.00 91.75 174 ARG A O 1
ATOM 1358 N N . SER A 1 175 ? 9.428 -4.431 3.146 1.00 94.06 175 SER A N 1
ATOM 1359 C CA . SER A 1 175 ? 9.054 -3.035 3.405 1.00 94.06 175 SER A CA 1
ATOM 1360 C C . SER A 1 175 ? 7.534 -2.869 3.500 1.00 94.06 175 SER A C 1
ATOM 1362 O O . SER A 1 175 ? 7.039 -2.232 4.430 1.00 94.06 175 SER A O 1
ATOM 1364 N N . ALA A 1 176 ? 6.782 -3.506 2.600 1.00 93.50 176 ALA A N 1
ATOM 1365 C CA . ALA A 1 176 ? 5.323 -3.499 2.604 1.00 93.50 176 ALA A CA 1
ATOM 1366 C C . ALA A 1 176 ? 4.750 -4.140 3.877 1.00 93.50 176 ALA A C 1
ATOM 1368 O O . ALA A 1 176 ? 3.922 -3.525 4.549 1.00 93.50 176 ALA A O 1
ATOM 1369 N N . MET A 1 177 ? 5.256 -5.312 4.275 1.00 93.62 177 MET A N 1
ATOM 1370 C CA . MET A 1 177 ? 4.898 -5.964 5.541 1.00 93.62 177 MET A CA 1
ATOM 1371 C C . MET A 1 177 ? 5.156 -5.055 6.737 1.00 93.62 177 MET A C 1
ATOM 1373 O O . MET A 1 177 ? 4.296 -4.909 7.602 1.00 93.62 177 MET A O 1
ATOM 1377 N N . ARG A 1 178 ? 6.315 -4.385 6.779 1.00 94.62 178 ARG A N 1
ATOM 1378 C CA . ARG A 1 178 ? 6.632 -3.431 7.847 1.00 94.62 178 ARG A CA 1
ATOM 1379 C C . ARG A 1 178 ? 5.590 -2.314 7.930 1.00 94.62 178 ARG A C 1
ATOM 1381 O O . ARG A 1 178 ? 5.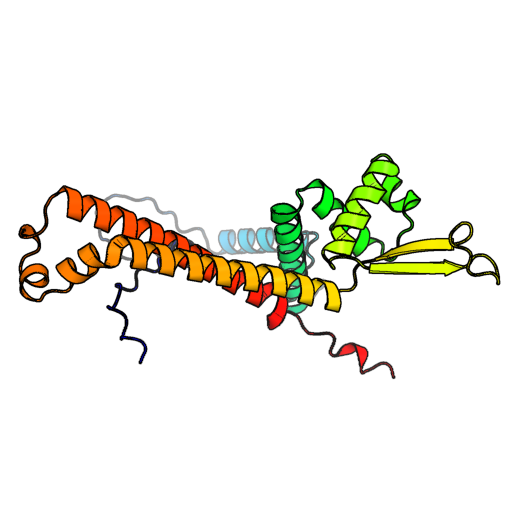194 -1.943 9.035 1.00 94.62 178 ARG A O 1
ATOM 1388 N N . PHE A 1 179 ? 5.129 -1.784 6.795 1.00 94.69 179 PHE A N 1
ATOM 1389 C CA . PHE A 1 179 ? 4.071 -0.770 6.786 1.00 94.69 179 PHE A CA 1
ATOM 1390 C C . PHE A 1 179 ? 2.744 -1.309 7.320 1.00 94.69 179 PHE A C 1
ATOM 1392 O O . PHE A 1 179 ? 2.103 -0.623 8.119 1.00 94.69 179 PHE A O 1
ATOM 1399 N N . VAL A 1 180 ? 2.359 -2.525 6.927 1.00 94.69 180 VAL A N 1
ATOM 1400 C CA . VAL A 1 180 ? 1.127 -3.176 7.393 1.00 94.69 180 VAL A CA 1
ATOM 1401 C C . VAL A 1 180 ? 1.191 -3.447 8.898 1.00 94.69 180 VAL A C 1
ATOM 1403 O O . VAL A 1 180 ? 0.306 -3.000 9.626 1.00 94.69 180 VAL A O 1
ATOM 1406 N N . PHE A 1 181 ? 2.270 -4.055 9.401 1.00 95.44 181 PHE A N 1
ATOM 1407 C CA . PHE A 1 181 ? 2.444 -4.330 10.832 1.00 95.44 181 PHE A CA 1
ATOM 1408 C C . PHE A 1 181 ? 2.470 -3.063 11.686 1.00 95.44 181 PHE A C 1
ATOM 1410 O O . PHE A 1 181 ? 1.874 -3.024 12.767 1.00 95.44 181 PHE A O 1
ATOM 1417 N N . GLN A 1 182 ? 3.116 -1.997 11.206 1.00 96.00 182 GLN A N 1
ATOM 1418 C CA . GLN A 1 182 ? 3.062 -0.704 11.884 1.00 96.00 182 GLN A CA 1
ATOM 1419 C C . GLN A 1 182 ? 1.630 -0.151 11.905 1.00 96.00 182 GLN A C 1
ATOM 1421 O O . GLN A 1 182 ? 1.191 0.383 12.924 1.00 96.00 182 GLN A O 1
ATOM 1426 N N . GLY A 1 183 ? 0.890 -0.294 10.801 1.00 95.38 183 GLY A N 1
ATOM 1427 C CA . GLY A 1 183 ? -0.525 0.060 10.714 1.00 95.38 183 GLY A CA 1
ATOM 1428 C C . GLY A 1 183 ? -1.373 -0.686 11.744 1.00 95.38 183 GLY A C 1
ATOM 1429 O O . GLY A 1 183 ? -2.088 -0.048 12.516 1.00 95.38 183 GLY A O 1
ATOM 1430 N N . MET A 1 184 ? -1.230 -2.011 11.822 1.00 95.56 184 MET A N 1
ATOM 1431 C CA . MET A 1 184 ? -1.942 -2.857 12.789 1.00 95.56 184 MET A CA 1
ATOM 1432 C C . MET A 1 184 ? -1.609 -2.451 14.228 1.00 95.56 184 MET A C 1
ATOM 1434 O O . MET A 1 184 ? -2.504 -2.233 15.044 1.00 95.56 184 MET A O 1
ATOM 1438 N N . SER A 1 185 ? -0.323 -2.241 14.521 1.00 97.31 185 SER A N 1
ATOM 1439 C CA . SER A 1 185 ? 0.146 -1.802 15.840 1.00 97.31 185 SER A CA 1
ATOM 1440 C C . SER A 1 185 ? -0.479 -0.465 16.249 1.00 97.31 185 SER A C 1
ATOM 1442 O O . SER A 1 185 ? -0.930 -0.304 17.383 1.00 97.31 185 SER A O 1
ATOM 1444 N N . ASN A 1 186 ? -0.579 0.485 15.314 1.00 96.75 186 ASN A N 1
ATOM 1445 C CA . ASN A 1 186 ? -1.214 1.781 15.551 1.00 96.75 186 ASN A CA 1
ATOM 1446 C C . ASN A 1 186 ? -2.727 1.653 15.794 1.00 96.75 186 ASN A C 1
ATOM 1448 O O . ASN A 1 186 ? -3.265 2.342 16.663 1.00 96.75 186 ASN A O 1
ATOM 1452 N N . VAL A 1 187 ? -3.417 0.774 15.056 1.00 96.44 187 VAL A N 1
ATOM 1453 C CA . VAL A 1 187 ? -4.853 0.497 15.238 1.00 96.44 187 VAL A CA 1
ATOM 1454 C C . VAL A 1 187 ? -5.119 -0.097 16.622 1.00 96.44 187 VAL A C 1
ATOM 1456 O O . VAL A 1 187 ? -5.989 0.399 17.342 1.00 96.44 187 VAL A O 1
ATOM 1459 N N . ILE A 1 188 ? -4.327 -1.089 17.036 1.00 95.75 188 ILE A N 1
ATOM 1460 C CA . ILE A 1 188 ? -4.425 -1.720 18.361 1.00 95.75 188 ILE A CA 1
ATOM 1461 C C . ILE A 1 188 ? -4.124 -0.701 19.465 1.00 95.75 188 ILE A C 1
ATOM 1463 O O . ILE A 1 188 ? -4.899 -0.556 20.414 1.00 95.75 188 ILE A O 1
ATOM 1467 N N . ALA A 1 189 ? -3.042 0.071 19.325 1.00 97.12 189 ALA A N 1
ATOM 1468 C CA . ALA A 1 189 ? -2.693 1.120 20.278 1.00 97.12 189 ALA A CA 1
ATOM 1469 C C . ALA A 1 189 ? -3.813 2.166 20.406 1.00 97.12 189 ALA A C 1
ATOM 1471 O O . ALA A 1 189 ? -4.141 2.597 21.516 1.00 97.12 189 ALA A O 1
ATOM 1472 N N . ARG A 1 190 ? -4.454 2.544 19.290 1.00 97.06 190 ARG A N 1
ATOM 1473 C CA . ARG A 1 190 ? -5.598 3.460 19.313 1.00 97.06 190 ARG A CA 1
ATOM 1474 C C . ARG A 1 190 ? -6.804 2.845 20.017 1.00 97.06 190 ARG A C 1
ATOM 1476 O O . ARG A 1 190 ? -7.408 3.532 20.836 1.00 97.06 190 ARG A O 1
ATOM 1483 N N . ALA A 1 191 ? -7.132 1.582 19.750 1.00 95.00 191 ALA A N 1
ATOM 1484 C CA . ALA A 1 191 ? -8.240 0.892 20.408 1.00 95.00 191 ALA A CA 1
ATOM 1485 C C . ALA A 1 191 ? -8.049 0.841 21.934 1.00 95.00 191 ALA A C 1
ATOM 1487 O O . ALA A 1 191 ? -8.962 1.186 22.687 1.00 95.00 191 ALA A O 1
ATOM 1488 N N . ASN A 1 192 ? -6.838 0.513 22.390 1.00 95.94 192 ASN A N 1
ATOM 1489 C CA . ASN A 1 192 ? -6.487 0.506 23.811 1.00 95.94 192 ASN A CA 1
ATOM 1490 C C . ASN A 1 192 ? -6.607 1.899 24.438 1.00 95.94 192 ASN A C 1
ATOM 1492 O O . ASN A 1 192 ? -7.135 2.037 25.541 1.00 95.94 192 ASN A O 1
ATOM 1496 N N . LYS A 1 193 ? -6.188 2.948 23.718 1.00 97.12 193 LYS A N 1
ATOM 1497 C CA . LYS A 1 193 ? -6.328 4.336 24.173 1.00 97.12 193 LYS A CA 1
ATOM 1498 C C . LYS A 1 193 ? -7.795 4.752 24.340 1.00 97.12 193 LYS A C 1
ATOM 1500 O O . LYS A 1 193 ? -8.119 5.409 25.324 1.00 97.12 193 LYS A O 1
ATOM 1505 N N . GLU A 1 194 ? -8.682 4.357 23.425 1.00 95.19 194 GLU A N 1
ATOM 1506 C CA . GLU A 1 194 ? -10.125 4.650 23.522 1.00 95.19 194 GLU A CA 1
ATOM 1507 C C . GLU A 1 194 ? -10.787 3.943 24.714 1.00 95.19 194 GLU A C 1
ATOM 1509 O O . GLU A 1 194 ? -11.643 4.527 25.383 1.00 95.19 194 GLU A O 1
ATOM 1514 N N . VAL A 1 195 ? -10.368 2.706 25.005 1.00 93.94 195 VAL A N 1
ATOM 1515 C CA . VAL A 1 195 ? -10.821 1.941 26.179 1.00 93.94 195 VAL A CA 1
ATOM 1516 C C . VAL A 1 195 ? -10.313 2.573 27.472 1.00 93.94 195 VAL A C 1
ATOM 1518 O O . VAL A 1 195 ? -11.097 2.793 28.392 1.00 93.94 195 VAL A O 1
ATOM 1521 N N . ALA A 1 196 ? -9.024 2.912 27.536 1.00 95.50 196 ALA A N 1
ATOM 1522 C CA . ALA A 1 196 ? -8.419 3.531 28.711 1.00 95.50 196 ALA A CA 1
ATOM 1523 C C . ALA A 1 196 ? -9.047 4.899 29.028 1.00 95.50 196 ALA A C 1
ATOM 1525 O O . ALA A 1 196 ? -9.332 5.197 30.188 1.00 95.50 196 ALA A O 1
ATOM 1526 N N . ALA A 1 197 ? -9.344 5.707 28.004 1.00 95.00 197 ALA A N 1
ATOM 1527 C CA . ALA A 1 197 ? -9.998 7.004 28.174 1.00 95.00 197 ALA A CA 1
ATOM 1528 C C . ALA A 1 197 ? -11.404 6.899 28.798 1.00 95.00 197 ALA A C 1
ATOM 1530 O O . ALA A 1 197 ? -11.829 7.814 29.495 1.00 95.00 197 ALA A O 1
ATOM 1531 N N . ARG A 1 198 ? -12.113 5.780 28.588 1.00 93.81 198 ARG A N 1
ATOM 1532 C CA . ARG A 1 198 ? -13.483 5.543 29.085 1.00 93.81 198 ARG A CA 1
ATOM 1533 C C . ARG A 1 198 ? -13.560 4.435 30.141 1.00 93.81 198 ARG A C 1
ATOM 1535 O O . ARG A 1 198 ? -14.624 3.857 30.351 1.00 93.81 198 ARG A O 1
ATOM 1542 N N . HIS A 1 199 ? -12.455 4.135 30.824 1.00 93.31 199 HIS A N 1
ATOM 1543 C CA . HIS A 1 199 ? -12.374 3.004 31.755 1.00 93.31 199 HIS A CA 1
ATOM 1544 C C . HIS A 1 199 ? -13.412 3.064 32.891 1.00 93.31 199 HIS A C 1
ATOM 1546 O O . HIS A 1 199 ? -13.962 2.024 33.239 1.00 93.31 199 HIS A O 1
ATOM 1552 N N . LEU A 1 200 ? -13.732 4.252 33.427 1.00 93.50 200 LEU A N 1
ATOM 1553 C CA . LEU A 1 200 ? -14.749 4.419 34.479 1.00 93.50 200 LEU A CA 1
ATOM 1554 C C . LEU A 1 200 ? -16.154 4.051 33.992 1.00 93.50 200 LEU A C 1
ATOM 1556 O O . LEU A 1 200 ? -16.871 3.322 34.673 1.00 93.50 200 LEU A O 1
ATOM 1560 N N . LEU A 1 201 ? -16.523 4.518 32.795 1.00 91.62 201 LEU A N 1
ATOM 1561 C CA . LEU A 1 201 ? -17.805 4.198 32.167 1.00 91.62 201 LEU A CA 1
ATOM 1562 C C . LEU A 1 201 ? -17.909 2.692 31.908 1.00 91.62 201 LEU A C 1
ATOM 1564 O O . LEU A 1 201 ? -18.897 2.068 32.272 1.00 91.62 201 LEU A O 1
ATOM 1568 N N . ILE A 1 202 ? -16.847 2.091 31.367 1.00 91.88 202 ILE A N 1
ATOM 1569 C CA . ILE A 1 202 ? -16.784 0.645 31.124 1.00 91.88 202 ILE A CA 1
ATOM 1570 C C . ILE A 1 202 ? -16.881 -0.139 32.440 1.00 91.88 202 ILE A C 1
ATOM 1572 O O . ILE A 1 202 ? -17.579 -1.147 32.500 1.00 91.88 202 ILE A O 1
ATOM 1576 N N . ALA A 1 203 ? -16.202 0.306 33.500 1.00 92.44 203 ALA A N 1
ATOM 1577 C CA . ALA A 1 203 ? -16.274 -0.324 34.815 1.00 92.44 203 ALA A CA 1
ATOM 1578 C C . ALA A 1 203 ? -17.683 -0.227 35.417 1.00 92.44 203 ALA A C 1
ATOM 1580 O O . ALA A 1 203 ? -18.141 -1.191 36.023 1.00 92.44 203 ALA A O 1
ATOM 1581 N N . LYS A 1 204 ? -18.384 0.897 35.210 1.00 91.75 204 LYS A N 1
ATOM 1582 C CA . LYS A 1 204 ? -19.785 1.074 35.614 1.00 91.75 204 LYS A CA 1
ATOM 1583 C C . LYS A 1 204 ? -20.708 0.109 34.867 1.00 91.75 204 LYS A C 1
ATOM 1585 O O . LYS A 1 204 ? -21.513 -0.552 35.504 1.00 91.75 204 LYS A O 1
ATOM 1590 N N . THR A 1 205 ? -20.546 -0.033 33.550 1.00 89.88 205 THR A N 1
ATOM 1591 C CA . THR A 1 205 ? -21.344 -0.966 32.731 1.00 89.88 205 THR A CA 1
ATOM 1592 C C . THR A 1 205 ? -21.100 -2.436 33.079 1.00 89.88 205 THR A C 1
ATOM 1594 O O . THR A 1 205 ? -21.967 -3.263 32.839 1.00 89.88 205 THR A O 1
ATOM 1597 N N . LYS A 1 206 ? -19.933 -2.786 33.632 1.00 90.31 206 LYS A N 1
ATOM 1598 C CA . LYS A 1 206 ? -19.590 -4.167 34.014 1.00 90.31 206 LYS A CA 1
ATOM 1599 C C . LYS A 1 206 ? -20.139 -4.605 35.377 1.00 90.31 206 LYS A C 1
ATOM 1601 O O . LYS A 1 206 ? -19.916 -5.752 35.753 1.00 90.31 206 LYS A O 1
ATOM 1606 N N . ARG A 1 207 ? -20.785 -3.719 36.138 1.00 90.81 207 ARG A N 1
ATOM 1607 C CA . ARG A 1 207 ? -21.382 -4.089 37.428 1.00 90.81 207 ARG A CA 1
ATOM 1608 C C . ARG A 1 207 ? -22.649 -4.915 37.196 1.00 90.81 207 ARG A C 1
ATOM 1610 O O . ARG A 1 207 ? -23.413 -4.614 36.284 1.00 90.81 207 ARG A O 1
ATOM 1617 N N . GLU A 1 208 ? -22.856 -5.955 37.999 1.00 84.44 208 GLU A N 1
ATOM 1618 C CA . GLU A 1 208 ? -23.946 -6.927 37.811 1.00 84.44 208 GLU A CA 1
ATOM 1619 C C . GLU A 1 208 ? -25.342 -6.284 37.866 1.00 84.44 208 GLU A C 1
ATOM 1621 O O . GLU A 1 208 ? -26.220 -6.657 37.092 1.00 84.44 208 GLU A O 1
ATOM 1626 N N . ASP A 1 209 ? -25.520 -5.267 38.711 1.00 84.94 209 ASP A N 1
ATOM 1627 C CA . ASP A 1 209 ? -26.741 -4.463 38.823 1.00 84.94 209 ASP A CA 1
ATOM 1628 C C . ASP A 1 209 ? -27.044 -3.679 37.537 1.00 84.94 209 ASP A C 1
ATOM 1630 O O . ASP A 1 209 ? -28.171 -3.694 37.053 1.00 84.94 209 ASP A O 1
ATOM 1634 N N . VAL A 1 210 ? -26.030 -3.060 36.931 1.00 82.88 210 VAL A N 1
ATOM 1635 C CA . VAL A 1 210 ? -26.157 -2.298 35.673 1.00 82.88 210 VAL A CA 1
ATOM 1636 C C . VAL A 1 210 ? -26.324 -3.213 34.454 1.00 82.88 210 VAL A C 1
ATOM 1638 O O . VAL A 1 210 ? -26.936 -2.824 33.458 1.00 82.88 210 VAL A O 1
ATOM 1641 N N . ILE A 1 211 ? -25.787 -4.433 34.513 1.00 84.19 211 ILE A N 1
ATOM 1642 C CA . ILE A 1 211 ? -26.010 -5.456 33.483 1.00 84.19 211 ILE A CA 1
ATOM 1643 C C . ILE A 1 211 ? -27.458 -5.956 33.542 1.00 84.19 211 ILE A C 1
ATOM 1645 O O . ILE A 1 211 ? -28.081 -6.110 32.491 1.00 84.19 211 ILE A O 1
ATOM 1649 N N . ALA A 1 212 ? -27.984 -6.193 34.748 1.00 84.31 212 ALA A N 1
ATOM 1650 C CA . ALA A 1 212 ? -29.365 -6.619 34.958 1.00 84.31 212 ALA A CA 1
ATOM 1651 C C . ALA A 1 212 ? -30.374 -5.510 34.616 1.00 84.31 212 ALA A C 1
ATOM 1653 O O . ALA A 1 212 ? -31.426 -5.803 34.050 1.00 84.31 212 ALA A O 1
ATOM 1654 N N . ASP A 1 213 ? -30.042 -4.249 34.911 1.00 86.50 213 ASP A N 1
ATOM 1655 C CA . ASP A 1 213 ? -30.878 -3.091 34.605 1.00 86.50 213 ASP A CA 1
ATOM 1656 C C . ASP A 1 213 ? -30.084 -1.953 33.936 1.00 86.50 213 ASP A C 1
ATOM 1658 O O . ASP A 1 213 ? -29.430 -1.122 34.573 1.00 86.50 213 ASP A O 1
ATOM 1662 N N . GLN A 1 214 ? -30.196 -1.872 32.607 1.00 83.12 214 GLN A N 1
ATOM 1663 C CA . GLN A 1 214 ? -29.540 -0.831 31.811 1.00 83.12 214 GLN A CA 1
ATOM 1664 C C . GLN A 1 214 ? -30.155 0.569 31.979 1.00 83.12 214 GLN A C 1
ATOM 1666 O O . GLN A 1 214 ? -29.575 1.545 31.489 1.00 83.12 214 GLN A O 1
ATOM 1671 N N . SER A 1 215 ? -31.299 0.707 32.661 1.00 85.38 215 SER A N 1
ATOM 1672 C CA . SER A 1 215 ? -31.895 2.017 32.957 1.00 85.38 215 SER A CA 1
ATOM 1673 C C . SER A 1 215 ? -31.094 2.816 33.998 1.00 85.38 215 SER A C 1
ATOM 1675 O O . SER A 1 215 ? -31.210 4.039 34.061 1.00 85.38 215 SER A O 1
ATOM 1677 N N . LEU A 1 216 ? -30.199 2.152 34.745 1.00 84.88 216 LEU A N 1
ATOM 1678 C CA . LEU A 1 216 ? -29.264 2.762 35.705 1.00 84.88 216 LEU A CA 1
ATOM 1679 C C . LEU A 1 216 ? -28.179 3.639 35.043 1.00 84.88 216 LEU A C 1
ATOM 1681 O O . LEU A 1 216 ? -27.439 4.365 35.720 1.00 84.88 216 LEU A O 1
ATOM 1685 N N . LEU A 1 217 ? -28.055 3.567 33.717 1.00 87.31 217 LEU A N 1
ATOM 1686 C CA . LEU A 1 217 ? -27.186 4.418 32.910 1.00 87.31 217 LEU A CA 1
ATOM 1687 C C . LEU A 1 217 ? -27.961 5.640 32.414 1.00 87.31 217 LEU A C 1
ATOM 1689 O O . LEU A 1 217 ? -29.069 5.539 31.892 1.00 87.31 217 LEU A O 1
ATOM 1693 N N . THR A 1 218 ? -27.335 6.807 32.512 1.00 92.19 218 THR A N 1
ATOM 1694 C CA . THR A 1 218 ? -27.902 8.042 31.955 1.00 92.19 218 THR A CA 1
ATOM 1695 C C . THR A 1 218 ? -27.903 8.009 30.423 1.00 92.19 218 THR A C 1
ATOM 1697 O O . THR A 1 218 ? -27.066 7.360 29.794 1.00 92.19 218 THR A O 1
ATOM 1700 N N . GLU A 1 219 ? -28.800 8.764 29.780 1.00 91.44 219 GLU A N 1
ATOM 1701 C CA . GLU A 1 219 ? -28.844 8.852 28.309 1.00 91.44 219 GLU A CA 1
ATOM 1702 C C . GLU A 1 219 ? -27.512 9.321 27.693 1.00 91.44 219 GLU A C 1
ATOM 1704 O O . GLU A 1 219 ? -27.131 8.885 26.602 1.00 91.44 219 GLU A O 1
ATOM 1709 N N . ALA A 1 220 ? -26.767 10.172 28.407 1.00 91.75 220 ALA A N 1
ATOM 1710 C CA . ALA A 1 220 ? -25.437 10.619 28.003 1.00 91.75 220 ALA A CA 1
ATOM 1711 C C . ALA A 1 220 ? -24.413 9.469 28.005 1.00 91.75 220 ALA A C 1
ATOM 1713 O O . ALA A 1 220 ? -23.649 9.322 27.049 1.00 91.75 220 ALA A O 1
ATOM 1714 N N . GLU A 1 221 ? -24.431 8.618 29.034 1.00 92.31 221 GLU A N 1
ATOM 1715 C CA . GLU A 1 221 ? -23.576 7.428 29.132 1.00 92.31 221 GLU A CA 1
ATOM 1716 C C . GLU A 1 221 ? -23.911 6.407 28.038 1.00 92.31 221 GLU A C 1
ATOM 1718 O O . GLU A 1 221 ? -23.008 5.884 27.384 1.00 92.31 221 GLU A O 1
ATOM 1723 N N . HIS A 1 222 ? -25.201 6.197 27.758 1.00 91.19 222 HIS A N 1
ATOM 1724 C CA . HIS A 1 222 ? -25.659 5.377 26.631 1.00 91.19 222 HIS A CA 1
ATOM 1725 C C . HIS A 1 222 ? -25.135 5.896 25.291 1.00 91.19 222 HIS A C 1
ATOM 1727 O O . HIS A 1 222 ? -24.664 5.124 24.451 1.00 91.19 222 HIS A O 1
ATOM 1733 N N . LYS A 1 223 ? -25.180 7.214 25.077 1.00 93.88 223 LYS A N 1
ATOM 1734 C CA . LYS A 1 223 ? -24.656 7.835 23.856 1.00 93.88 223 LYS A CA 1
ATOM 1735 C C . LYS A 1 223 ? -23.142 7.639 23.724 1.00 93.88 223 LYS A C 1
ATOM 1737 O O . LYS A 1 223 ? -22.681 7.271 22.644 1.00 93.88 223 LYS A O 1
ATOM 1742 N N . GLU A 1 224 ? -22.381 7.825 24.800 1.00 92.44 224 GLU A N 1
ATOM 1743 C CA . GLU A 1 224 ? -20.930 7.586 24.816 1.00 92.44 224 GLU A CA 1
ATOM 1744 C C . GLU A 1 224 ? -20.571 6.117 24.553 1.00 92.44 224 GLU A C 1
ATOM 1746 O O . GLU A 1 224 ? -19.659 5.837 23.772 1.00 92.44 224 GLU A O 1
ATOM 1751 N N . LEU A 1 225 ? -21.317 5.165 25.124 1.00 92.62 225 LEU A N 1
ATOM 1752 C CA . LEU A 1 225 ? -21.122 3.736 24.857 1.00 92.62 225 LEU A CA 1
ATOM 1753 C C . LEU A 1 225 ? -21.362 3.391 23.383 1.00 92.62 225 LEU A C 1
ATOM 1755 O O . LEU A 1 225 ? -20.561 2.667 22.789 1.00 92.62 225 LEU A O 1
ATOM 1759 N N . ARG A 1 226 ? -22.405 3.954 22.755 1.00 93.81 226 ARG A N 1
ATOM 1760 C CA . ARG A 1 226 ? -22.660 3.775 21.312 1.00 93.81 226 ARG A CA 1
ATOM 1761 C C . ARG A 1 226 ? -21.522 4.331 20.458 1.00 93.81 226 ARG A C 1
ATOM 1763 O O . ARG A 1 226 ? -21.116 3.699 19.483 1.00 93.81 226 ARG A O 1
ATOM 1770 N N . ILE A 1 227 ? -20.984 5.497 20.820 1.00 94.81 227 ILE A N 1
ATOM 1771 C CA . ILE A 1 227 ? -19.833 6.094 20.127 1.00 94.81 227 ILE A CA 1
ATOM 1772 C C . ILE A 1 227 ? -18.606 5.186 20.264 1.00 94.81 227 ILE A C 1
ATOM 1774 O O . ILE A 1 227 ? -17.961 4.878 19.259 1.00 94.81 227 ILE A O 1
ATOM 1778 N N . LEU A 1 228 ? -18.310 4.711 21.477 1.00 94.00 228 LEU A N 1
ATOM 1779 C CA . LEU A 1 228 ? -17.193 3.804 21.731 1.00 94.00 228 LEU A CA 1
ATOM 1780 C C . LEU A 1 228 ? -17.332 2.496 20.941 1.00 94.00 228 LEU A C 1
ATOM 1782 O O . LEU A 1 228 ? -16.361 2.060 20.322 1.00 94.00 228 LEU A O 1
ATOM 1786 N N . ALA A 1 229 ? -18.525 1.898 20.916 1.00 93.81 229 ALA A N 1
ATOM 1787 C CA . ALA A 1 229 ? -18.807 0.691 20.143 1.00 93.81 229 ALA A CA 1
ATOM 1788 C C . ALA A 1 229 ? -18.559 0.915 18.643 1.00 93.81 229 ALA A C 1
ATOM 1790 O O . ALA A 1 229 ? -17.847 0.134 18.013 1.00 93.81 229 ALA A O 1
ATOM 1791 N N . LYS A 1 230 ? -19.039 2.037 18.087 1.00 96.69 230 LYS A N 1
ATOM 1792 C CA . LYS A 1 230 ? -18.811 2.399 16.679 1.00 96.69 230 LYS A CA 1
ATOM 1793 C C . LYS A 1 230 ? -17.326 2.590 16.361 1.00 96.69 230 LYS A C 1
ATOM 1795 O O . LYS A 1 230 ? -16.860 2.155 15.309 1.00 96.69 230 LYS A O 1
ATOM 1800 N N . ILE A 1 231 ? -16.569 3.241 17.246 1.00 95.56 231 ILE A N 1
ATOM 1801 C CA . ILE A 1 231 ? -15.119 3.421 17.072 1.00 95.56 231 ILE A CA 1
ATOM 1802 C C . ILE A 1 231 ? -14.412 2.064 17.110 1.00 95.56 231 ILE A C 1
ATOM 1804 O O . ILE A 1 231 ? -13.625 1.769 16.211 1.00 95.56 231 ILE A O 1
ATOM 1808 N N . LYS A 1 232 ? -14.726 1.219 18.098 1.00 93.88 232 LYS A N 1
ATOM 1809 C CA . LYS A 1 232 ? -14.171 -0.135 18.211 1.00 93.88 232 LYS A CA 1
ATOM 1810 C C . LYS A 1 232 ? -14.452 -0.978 16.972 1.00 93.88 232 LYS A C 1
ATOM 1812 O O . LYS A 1 232 ? -13.520 -1.564 16.435 1.00 93.88 232 LYS A O 1
ATOM 1817 N N . GLN A 1 233 ? -15.690 -0.978 16.480 1.00 95.69 233 GLN A N 1
ATOM 1818 C CA . GLN A 1 233 ? -16.071 -1.708 15.272 1.00 95.69 233 GLN A CA 1
ATOM 1819 C C . GLN A 1 233 ? -15.264 -1.235 14.056 1.00 95.69 233 GLN A C 1
ATOM 1821 O O . GLN A 1 233 ? -14.704 -2.050 13.329 1.00 95.69 233 GLN A O 1
ATOM 1826 N N . ARG A 1 234 ? -15.128 0.083 13.855 1.00 96.00 234 ARG A N 1
ATOM 1827 C CA . ARG A 1 234 ? -14.328 0.632 12.746 1.00 96.00 234 ARG A CA 1
ATOM 1828 C C . ARG A 1 234 ? -12.855 0.234 12.832 1.00 96.00 234 ARG A C 1
ATOM 1830 O O . ARG A 1 234 ? -12.255 -0.064 11.803 1.00 96.00 234 ARG A O 1
ATOM 1837 N N . LEU A 1 235 ? -12.277 0.236 14.033 1.00 95.38 235 LEU A N 1
ATOM 1838 C CA . LEU A 1 235 ? -10.890 -0.181 14.253 1.00 95.38 235 LEU A CA 1
ATOM 1839 C C . LEU A 1 235 ? -10.711 -1.692 14.040 1.00 95.38 235 LEU A C 1
ATOM 1841 O O . LEU A 1 235 ? -9.734 -2.092 13.417 1.00 95.38 235 LEU A O 1
ATOM 1845 N N . ALA A 1 236 ? -11.665 -2.516 14.477 1.00 94.25 236 ALA A N 1
ATOM 1846 C CA . ALA A 1 236 ? -11.650 -3.959 14.240 1.00 94.25 236 ALA A CA 1
ATOM 1847 C C . ALA A 1 236 ? -11.706 -4.283 12.739 1.00 94.25 236 ALA A C 1
ATOM 1849 O O . ALA A 1 236 ? -10.858 -5.015 12.238 1.00 94.25 236 ALA A O 1
ATOM 1850 N N . VAL A 1 237 ? -12.623 -3.649 11.997 1.00 96.38 237 VAL A N 1
ATOM 1851 C CA . VAL A 1 237 ? -12.709 -3.790 10.533 1.00 96.38 237 VAL A CA 1
ATOM 1852 C C . VAL A 1 237 ? -11.410 -3.345 9.860 1.00 96.38 237 VAL A C 1
ATOM 1854 O O . VAL A 1 237 ? -10.930 -4.013 8.949 1.00 96.38 237 VAL A O 1
ATOM 1857 N N . ALA A 1 238 ? -10.807 -2.238 10.303 1.00 94.31 238 ALA A N 1
ATOM 1858 C CA . ALA A 1 238 ? -9.519 -1.800 9.770 1.00 94.31 238 ALA A CA 1
ATOM 1859 C C . ALA A 1 238 ? -8.414 -2.843 10.007 1.00 94.31 238 ALA A C 1
ATOM 1861 O O . ALA A 1 238 ? -7.619 -3.088 9.105 1.00 94.31 238 ALA A O 1
ATOM 1862 N N . ASN A 1 239 ? -8.391 -3.485 11.178 1.00 93.94 239 ASN A N 1
ATOM 1863 C CA . ASN A 1 239 ? -7.418 -4.529 11.490 1.00 93.94 239 ASN A CA 1
ATOM 1864 C C . ASN A 1 239 ? -7.591 -5.765 10.590 1.00 93.94 239 ASN A C 1
ATOM 1866 O O . ASN A 1 239 ? -6.612 -6.237 10.026 1.00 93.94 239 ASN A O 1
ATOM 1870 N N . VAL A 1 240 ? -8.831 -6.219 10.370 1.00 94.94 240 VAL A N 1
ATOM 1871 C CA . VAL A 1 240 ? -9.140 -7.340 9.456 1.00 94.94 240 VAL A CA 1
ATOM 1872 C C . VAL A 1 240 ? -8.719 -7.025 8.016 1.00 94.94 240 VAL A C 1
ATOM 1874 O O . VAL A 1 240 ? -8.180 -7.878 7.315 1.00 94.94 240 VAL A O 1
ATOM 1877 N N . ARG A 1 241 ? -8.914 -5.780 7.561 1.00 93.56 241 ARG A N 1
ATOM 1878 C CA . ARG A 1 241 ? -8.479 -5.358 6.218 1.00 93.56 241 ARG A CA 1
ATOM 1879 C C . ARG A 1 241 ? -6.957 -5.360 6.083 1.00 93.56 241 ARG A C 1
ATOM 1881 O O . ARG A 1 241 ? -6.456 -5.770 5.043 1.00 93.56 241 ARG A O 1
ATOM 1888 N N . LEU A 1 242 ? -6.230 -4.921 7.113 1.00 93.19 242 LEU A N 1
ATOM 1889 C CA . LEU A 1 242 ? -4.765 -4.969 7.127 1.00 93.19 242 LEU A CA 1
ATOM 1890 C C . LEU A 1 242 ? -4.241 -6.411 7.140 1.00 93.19 242 LEU A C 1
ATOM 1892 O O . LEU A 1 242 ? -3.290 -6.708 6.425 1.00 93.19 242 LEU A O 1
ATOM 1896 N N . ASP A 1 243 ? -4.894 -7.300 7.883 1.00 92.81 243 ASP A N 1
ATOM 1897 C CA . ASP A 1 243 ? -4.578 -8.731 7.901 1.00 92.81 243 ASP A CA 1
ATOM 1898 C C . ASP A 1 243 ? -4.801 -9.383 6.525 1.00 92.81 243 ASP A C 1
ATOM 1900 O O . ASP A 1 243 ? -3.930 -10.065 5.991 1.00 92.81 243 ASP A O 1
ATOM 1904 N N . SER A 1 244 ? -5.908 -9.039 5.858 1.00 92.06 244 SER A N 1
ATOM 1905 C CA . SER A 1 244 ? -6.168 -9.475 4.478 1.00 92.06 244 SER A CA 1
ATOM 1906 C C . SER A 1 244 ? -5.078 -9.006 3.502 1.00 92.06 244 SER A C 1
ATOM 1908 O O . SER A 1 244 ? -4.685 -9.750 2.607 1.00 92.06 244 SER A O 1
ATOM 1910 N N . MET A 1 245 ? -4.551 -7.784 3.669 1.00 91.38 245 MET A N 1
ATOM 1911 C CA . MET A 1 245 ? -3.420 -7.301 2.862 1.00 91.38 245 MET A CA 1
ATOM 1912 C C . MET A 1 245 ? -2.137 -8.089 3.149 1.00 91.38 245 MET A C 1
ATOM 1914 O O . MET A 1 245 ? -1.383 -8.370 2.219 1.00 91.38 245 MET A O 1
ATOM 1918 N N . LEU A 1 246 ? -1.885 -8.459 4.409 1.00 91.31 246 LEU A N 1
ATOM 1919 C CA . LEU A 1 246 ? -0.731 -9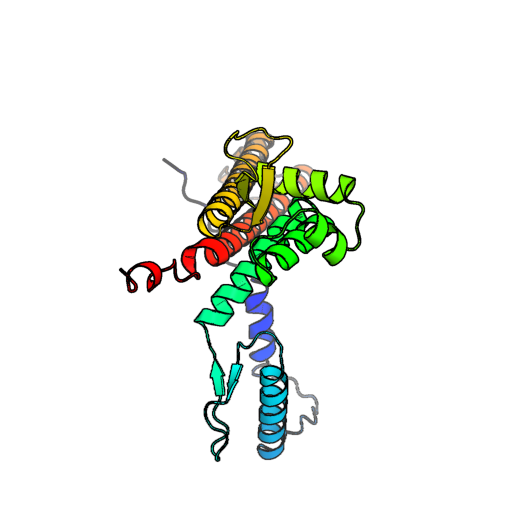.276 4.789 1.00 91.31 246 LEU A CA 1
ATOM 1920 C C . LEU A 1 246 ? -0.762 -10.636 4.080 1.00 91.31 246 LEU A C 1
ATOM 1922 O O . LEU A 1 246 ? 0.246 -11.046 3.509 1.00 91.31 246 LEU A O 1
ATOM 1926 N N . LEU A 1 247 ? -1.930 -11.278 4.054 1.00 89.44 247 LEU A N 1
ATOM 1927 C CA . LEU A 1 247 ? -2.151 -12.561 3.390 1.00 89.44 247 LEU A CA 1
ATOM 1928 C C . LEU A 1 247 ? -1.840 -12.493 1.884 1.00 89.44 247 LEU A C 1
ATOM 1930 O O . LEU A 1 247 ? -1.158 -13.369 1.351 1.00 89.44 247 LEU A O 1
ATOM 1934 N N . LEU A 1 248 ? -2.261 -11.422 1.198 1.00 89.69 248 LEU A N 1
ATOM 1935 C CA . LEU A 1 248 ? -1.935 -11.214 -0.222 1.00 89.69 248 LEU A CA 1
ATOM 1936 C C . LEU A 1 248 ? -0.433 -10.991 -0.456 1.00 89.69 248 LEU A C 1
ATOM 1938 O O . LEU A 1 248 ? 0.111 -11.440 -1.465 1.00 89.69 248 LEU A O 1
ATOM 1942 N N . ILE A 1 249 ? 0.229 -10.275 0.457 1.00 87.50 249 ILE A N 1
ATOM 1943 C CA . ILE A 1 249 ? 1.641 -9.898 0.329 1.00 87.50 249 ILE A CA 1
ATOM 1944 C C . ILE A 1 249 ? 2.574 -11.078 0.649 1.00 87.50 249 ILE A C 1
ATOM 1946 O O . ILE A 1 249 ? 3.575 -11.249 -0.044 1.00 87.50 249 ILE A O 1
ATOM 1950 N N . ASN A 1 250 ? 2.269 -11.871 1.680 1.00 83.19 250 ASN A N 1
ATOM 1951 C CA . ASN A 1 250 ? 3.159 -12.915 2.196 1.00 83.19 250 ASN A CA 1
ATOM 1952 C C . ASN A 1 250 ? 2.770 -14.334 1.779 1.00 83.19 250 ASN A C 1
ATOM 1954 O O . ASN A 1 250 ? 3.628 -15.098 1.344 1.00 83.19 250 ASN A O 1
ATOM 1958 N N . ASP A 1 251 ? 1.497 -14.689 1.957 1.00 73.75 251 ASP A N 1
ATOM 1959 C CA . ASP A 1 251 ? 1.084 -16.093 2.076 1.00 73.75 251 ASP A CA 1
ATOM 1960 C C . ASP A 1 251 ? 0.637 -16.677 0.737 1.00 73.75 251 ASP A C 1
ATOM 1962 O O . ASP A 1 251 ? 0.876 -17.846 0.447 1.00 73.75 251 ASP A O 1
ATOM 1966 N N . ILE A 1 252 ? 0.007 -15.855 -0.102 1.00 70.19 252 ILE A N 1
ATOM 1967 C CA . ILE A 1 252 ? -0.482 -16.280 -1.419 1.00 70.19 252 ILE A CA 1
ATOM 1968 C C . ILE A 1 252 ? 0.637 -16.295 -2.474 1.00 70.19 252 ILE A C 1
ATOM 1970 O O . ILE A 1 252 ? 0.507 -16.922 -3.526 1.00 70.19 252 ILE A O 1
ATOM 1974 N N . SER A 1 253 ? 1.758 -15.618 -2.222 1.00 58.25 253 SER A N 1
ATOM 1975 C CA . SER A 1 253 ? 2.883 -15.632 -3.151 1.00 58.25 253 SER A CA 1
ATOM 1976 C C . SER A 1 253 ? 3.641 -16.950 -3.098 1.00 58.25 253 SER A C 1
ATOM 1978 O O . SER A 1 253 ? 4.189 -17.252 -2.038 1.00 58.25 253 SER A O 1
ATOM 1980 N N . PRO A 1 254 ? 3.844 -17.669 -4.218 1.00 57.56 254 PRO A N 1
ATOM 1981 C CA . PRO A 1 254 ? 4.965 -18.592 -4.284 1.00 57.56 254 PRO A CA 1
ATOM 1982 C C . PRO A 1 254 ? 6.238 -17.756 -4.094 1.00 57.56 254 PRO A C 1
ATOM 1984 O O . PRO A 1 254 ? 6.618 -16.948 -4.942 1.00 57.56 254 PRO A O 1
ATOM 1987 N N . GLN A 1 255 ? 6.856 -17.855 -2.919 1.00 54.44 255 GLN A N 1
ATOM 1988 C CA . GLN A 1 255 ? 8.185 -17.308 -2.687 1.00 54.44 255 GLN A CA 1
ATOM 1989 C C . GLN A 1 255 ? 9.147 -18.128 -3.535 1.00 54.44 255 GLN A C 1
ATOM 1991 O O . GLN A 1 255 ? 9.564 -19.184 -3.080 1.00 54.44 255 GLN A O 1
ATOM 1996 N N . SER A 1 256 ? 9.409 -17.691 -4.771 1.00 50.12 256 SER A N 1
ATOM 1997 C CA . SER A 1 256 ? 10.645 -17.954 -5.526 1.00 50.12 256 SER A CA 1
ATOM 1998 C C . SER A 1 256 ? 11.315 -19.320 -5.286 1.00 50.12 256 SER A C 1
ATOM 2000 O O . SER A 1 256 ? 12.542 -19.415 -5.207 1.00 50.12 256 SER A O 1
ATOM 2002 N N . ALA A 1 257 ? 10.534 -20.405 -5.225 1.00 43.31 257 ALA A N 1
ATOM 2003 C CA . ALA A 1 257 ? 11.070 -21.757 -5.110 1.00 43.31 257 ALA A CA 1
ATOM 2004 C C . ALA A 1 257 ? 11.880 -22.124 -6.369 1.00 43.31 257 ALA A C 1
ATOM 2006 O O . ALA A 1 257 ? 12.752 -22.989 -6.317 1.00 43.31 257 ALA A O 1
ATOM 2007 N N . ASP A 1 258 ? 11.694 -21.372 -7.456 1.00 43.31 258 ASP A N 1
ATOM 2008 C CA . ASP A 1 258 ? 12.318 -21.618 -8.752 1.00 43.31 258 ASP A CA 1
ATOM 2009 C C . ASP A 1 258 ? 13.694 -20.965 -8.942 1.00 43.31 258 ASP A C 1
ATOM 2011 O O . ASP A 1 258 ? 14.375 -21.251 -9.924 1.00 43.31 258 ASP A O 1
ATOM 2015 N N . LEU A 1 259 ? 14.192 -20.166 -7.989 1.00 40.97 259 LEU A N 1
ATOM 2016 C CA . LEU A 1 259 ? 15.589 -19.697 -8.033 1.00 40.97 259 LEU A CA 1
ATOM 2017 C C . LEU A 1 259 ? 16.600 -20.738 -7.516 1.00 40.97 259 LEU A C 1
ATOM 2019 O O . LEU A 1 259 ? 17.802 -20.481 -7.538 1.00 40.97 259 LEU A O 1
ATOM 2023 N N . LYS A 1 260 ? 16.141 -21.925 -7.091 1.00 40.62 260 LYS A N 1
ATOM 2024 C CA . LYS A 1 260 ? 17.001 -23.061 -6.703 1.00 40.62 260 LYS A CA 1
ATOM 2025 C C . LYS A 1 260 ? 17.101 -24.178 -7.748 1.00 40.62 260 LYS A C 1
ATOM 2027 O O . LYS A 1 260 ? 17.821 -25.138 -7.505 1.00 40.62 260 LYS A O 1
ATOM 2032 N N . LEU A 1 261 ? 16.431 -24.062 -8.898 1.00 36.12 261 LEU A N 1
ATOM 2033 C CA . LEU A 1 261 ? 16.502 -25.061 -9.980 1.00 36.12 261 LEU A CA 1
ATOM 2034 C C . LEU A 1 261 ? 17.401 -24.645 -11.160 1.00 36.12 261 LEU A C 1
ATOM 2036 O O . LEU A 1 261 ? 17.456 -25.348 -12.164 1.00 36.12 261 LEU A O 1
ATOM 2040 N N . LEU A 1 262 ? 18.134 -23.532 -11.034 1.00 35.72 262 LEU A N 1
ATOM 2041 C CA . LEU A 1 262 ? 19.146 -23.086 -12.004 1.00 35.72 262 LEU A CA 1
ATOM 2042 C C . LEU A 1 262 ? 20.481 -22.710 -11.324 1.00 35.72 262 LEU A C 1
ATOM 2044 O O . LEU A 1 262 ? 21.090 -21.687 -11.640 1.00 35.72 262 LEU A O 1
ATOM 2048 N N . GLN A 1 263 ? 20.925 -23.552 -10.388 1.00 35.59 263 GLN A N 1
ATOM 2049 C CA . GLN A 1 263 ? 22.341 -23.752 -10.044 1.00 35.59 263 GLN A CA 1
ATOM 2050 C C . GLN A 1 263 ? 22.708 -25.198 -10.367 1.00 35.59 263 GLN A C 1
ATOM 2052 O O . GLN A 1 263 ? 23.865 -25.412 -10.786 1.00 35.59 263 GLN A O 1
#

pLDDT: mean 80.29, std 20.32, range [30.08, 97.31]

Organism: NCBI:txid2663907

Radius of gyration: 27.21 Å; chains: 1; bounding box: 87×46×70 Å

InterPro domains:
  IPR036388 Winged helix-like DNA-binding domain superfamily [G3DSA:1.10.10.10] (80-168)
  IPR036390 Winged helix DNA-binding domain superfamily [SSF46785] (86-171)
  IPR039748 DNA-directed RNA polymerase III subunit RPC3 [PTHR12949] (45-251)
  IPR055207 DNA-directed RNA polymerase III subunit RPC3, winged-helix domain [PF22536] (92-167)